Protein AF-A0A7T7VRR5-F1 (afdb_monomer_lite)

Foldseek 3Di:
DDDDDDDDDDDDDDDDDDDDDDDDPPDDPPDPDPDPAFDWDPQWDWFWCVPVAAKWWWQDKQNHGFDPVQPTWIWGDAPFKIWTGGVKTWIWGWDTPTQWIAIDTDDMDDDPDDPPICVVQVCQQNHFRWGWTAHPQRWIWTGGNNMITIIHGDGGRPDHDPFDDQEPFKWFWPDAAPVRDTWIWHHYPQKIAIARVHTRQWIFGAPDDDQWGDTHPTDGDDDPPDPDDDPVSVLVSVQVVQRWGWTADPQQKIWTDHPPRIIITGTD

Structure (mmCIF, N/CA/C/O backbone):
data_AF-A0A7T7VRR5-F1
#
_entry.id   AF-A0A7T7VRR5-F1
#
loop_
_atom_site.group_PDB
_atom_site.id
_atom_site.type_symbol
_atom_site.label_atom_id
_atom_site.label_alt_id
_atom_site.label_comp_id
_atom_site.label_asym_id
_atom_site.label_entity_id
_atom_site.label_seq_id
_atom_site.pdbx_PDB_ins_code
_atom_site.Cartn_x
_atom_site.Cartn_y
_atom_site.Cartn_z
_atom_site.occupancy
_atom_site.B_iso_or_equiv
_atom_site.auth_seq_id
_atom_site.auth_comp_id
_atom_site.auth_asym_id
_atom_site.auth_atom_id
_atom_site.pdbx_PDB_model_num
ATOM 1 N N . MET A 1 1 ? 11.445 67.300 38.264 1.00 44.41 1 MET A N 1
ATOM 2 C CA . MET A 1 1 ? 10.192 67.857 37.715 1.00 44.41 1 MET A CA 1
ATOM 3 C C . MET A 1 1 ? 10.347 67.973 36.206 1.00 44.41 1 MET A C 1
ATOM 5 O O . MET A 1 1 ? 10.993 68.899 35.743 1.00 44.41 1 MET A O 1
ATOM 9 N N . LEU A 1 2 ? 9.836 66.988 35.466 1.00 39.38 2 LEU A N 1
ATOM 10 C CA . LEU A 1 2 ? 9.711 66.978 34.004 1.00 39.38 2 LEU A CA 1
ATOM 11 C C . LEU A 1 2 ? 8.296 66.457 33.691 1.00 39.38 2 LEU A C 1
ATOM 13 O O . LEU A 1 2 ? 7.890 65.492 34.344 1.00 39.38 2 LEU A O 1
ATOM 17 N N . PRO A 1 3 ? 7.532 67.082 32.778 1.00 56.91 3 PRO A N 1
ATOM 18 C CA . PRO A 1 3 ? 6.151 66.699 32.537 1.00 56.91 3 PRO A CA 1
ATOM 19 C C . PRO A 1 3 ? 6.036 65.498 31.592 1.00 56.91 3 PRO A C 1
ATOM 21 O O . PRO A 1 3 ? 6.759 65.359 30.608 1.00 56.91 3 PRO A O 1
ATOM 24 N N . LEU A 1 4 ? 5.074 64.655 31.951 1.00 49.59 4 LEU A N 1
ATOM 25 C CA . LEU A 1 4 ? 4.547 63.495 31.252 1.00 49.59 4 LEU A CA 1
ATOM 26 C C . LEU A 1 4 ? 3.677 63.971 30.071 1.00 49.59 4 LEU A C 1
ATOM 28 O O . LEU A 1 4 ? 2.737 64.735 30.286 1.00 49.59 4 LEU A O 1
ATOM 32 N N . ALA A 1 5 ? 3.959 63.522 28.846 1.00 60.19 5 ALA A N 1
ATOM 33 C CA . ALA A 1 5 ? 3.089 63.728 27.686 1.00 60.19 5 ALA A CA 1
ATOM 34 C C . ALA A 1 5 ? 2.466 62.385 27.280 1.00 60.19 5 ALA A C 1
ATOM 36 O O . ALA A 1 5 ? 3.157 61.482 26.814 1.00 60.19 5 ALA A O 1
ATOM 37 N N . VAL A 1 6 ? 1.158 62.256 27.505 1.00 60.34 6 VAL A N 1
ATOM 38 C CA . VAL A 1 6 ? 0.329 61.111 27.109 1.00 60.34 6 VAL A CA 1
ATOM 39 C C . VAL A 1 6 ? -0.301 61.437 25.754 1.00 60.34 6 VAL A C 1
ATOM 41 O O . VAL A 1 6 ? -1.026 62.422 25.634 1.00 60.34 6 VAL A O 1
ATOM 44 N N . LEU A 1 7 ? -0.019 60.623 24.736 1.00 60.84 7 LEU A N 1
ATOM 45 C CA . LEU A 1 7 ? -0.675 60.678 23.429 1.00 60.84 7 LEU A CA 1
ATOM 46 C C . LEU A 1 7 ? -1.841 59.680 23.419 1.00 60.84 7 LEU A C 1
ATOM 48 O O . LEU A 1 7 ? -1.635 58.475 23.532 1.00 60.84 7 LEU A O 1
ATOM 52 N N . LEU A 1 8 ? -3.061 60.205 23.298 1.00 55.44 8 LEU A N 1
ATOM 53 C CA . LEU A 1 8 ? -4.292 59.454 23.045 1.00 55.44 8 LEU A CA 1
ATOM 54 C C . LEU A 1 8 ? -4.388 59.155 21.541 1.00 55.44 8 LEU A C 1
ATOM 56 O O . LEU A 1 8 ? -4.514 60.080 20.740 1.00 55.44 8 LEU A O 1
ATOM 60 N N . SER A 1 9 ? -4.344 57.880 21.150 1.00 64.06 9 SER A N 1
ATOM 61 C CA . SER A 1 9 ? -4.705 57.431 19.802 1.00 64.06 9 SER A CA 1
ATOM 62 C C . SER A 1 9 ? -6.188 57.053 19.756 1.00 64.06 9 SER A C 1
ATOM 64 O O . SER A 1 9 ? -6.667 56.215 20.518 1.00 64.06 9 SER A O 1
ATOM 66 N N . ALA A 1 10 ? -6.926 57.708 18.860 1.00 59.53 10 ALA A N 1
ATOM 67 C CA . ALA A 1 10 ? -8.337 57.460 18.597 1.00 59.53 10 ALA A CA 1
ATOM 68 C C . ALA A 1 10 ? -8.525 56.173 17.773 1.00 59.53 10 ALA A C 1
ATOM 70 O O . ALA A 1 10 ? -7.866 55.987 16.750 1.00 59.53 10 ALA A O 1
ATOM 71 N N . CYS A 1 11 ? -9.442 55.305 18.209 1.00 58.78 11 CYS A N 1
ATOM 72 C CA . CYS A 1 11 ? -9.944 54.177 17.424 1.00 58.78 11 CYS A CA 1
ATOM 73 C C . CYS A 1 11 ? -10.953 54.692 16.389 1.00 58.78 11 CYS A C 1
ATOM 75 O O . CYS A 1 11 ? -11.914 55.368 16.750 1.00 58.78 11 CYS A O 1
ATOM 77 N N . GLY A 1 12 ? -10.718 54.391 15.112 1.00 54.84 12 GLY A N 1
ATOM 78 C CA . GLY A 1 12 ? -11.688 54.587 14.039 1.00 54.84 12 GLY A CA 1
ATOM 79 C C . GLY A 1 12 ? -12.357 53.260 13.703 1.00 54.84 12 GLY A C 1
ATOM 80 O O . GLY A 1 12 ? -11.685 52.350 13.222 1.00 54.84 12 GLY A O 1
ATOM 81 N N . ASP A 1 13 ? -13.663 53.170 13.948 1.00 54.81 13 ASP A N 1
ATOM 82 C CA . ASP A 1 13 ? -14.515 52.071 13.498 1.00 54.81 13 ASP A CA 1
ATOM 83 C C . ASP A 1 13 ? -14.620 52.085 11.968 1.00 54.81 13 ASP A C 1
ATOM 85 O O . ASP A 1 13 ? -15.104 53.046 11.364 1.00 54.81 13 ASP A O 1
ATOM 89 N N . ARG A 1 14 ? -14.160 51.006 11.328 1.00 58.78 14 ARG A N 1
ATOM 90 C CA . ARG A 1 14 ? -14.374 50.748 9.903 1.00 58.78 14 ARG A CA 1
ATOM 91 C C . ARG A 1 14 ? -15.425 49.647 9.795 1.00 58.78 14 ARG A C 1
ATOM 93 O O . ARG A 1 14 ? -15.148 48.499 10.120 1.00 58.78 14 ARG A O 1
ATOM 100 N N . ALA A 1 15 ? -16.634 50.018 9.381 1.00 53.41 15 ALA A N 1
ATOM 101 C CA . ALA A 1 15 ? -17.684 49.071 9.033 1.00 53.41 15 ALA A CA 1
ATOM 102 C C . ALA A 1 15 ? -17.266 48.305 7.768 1.00 53.41 15 ALA A C 1
ATOM 104 O O . ALA A 1 15 ? -17.067 48.905 6.711 1.00 53.41 15 ALA A O 1
ATOM 105 N N . GLU A 1 16 ? -17.075 46.995 7.906 1.00 57.94 16 GLU A N 1
ATOM 106 C CA . GLU A 1 16 ? -16.752 46.078 6.816 1.00 57.94 16 GLU A CA 1
ATOM 107 C C . GLU A 1 16 ? -18.060 45.619 6.154 1.00 57.94 16 GLU A C 1
ATOM 109 O O . GLU A 1 16 ? -18.862 44.890 6.741 1.00 57.94 16 GLU A O 1
ATOM 114 N N . ASP A 1 17 ? -18.295 46.104 4.935 1.00 53.81 17 ASP A N 1
ATOM 115 C CA . ASP A 1 17 ? -19.401 45.697 4.066 1.00 53.81 17 ASP A CA 1
ATOM 116 C C . ASP A 1 17 ? -19.217 44.218 3.688 1.00 53.81 17 ASP A C 1
ATOM 118 O O . ASP A 1 17 ? -18.307 43.860 2.937 1.00 53.81 17 ASP A O 1
ATOM 122 N N . THR A 1 18 ? -20.060 43.337 4.232 1.00 61.78 18 THR A N 1
ATOM 123 C CA . THR A 1 18 ? -20.063 41.908 3.886 1.00 61.78 18 THR A CA 1
ATOM 124 C C . THR A 1 18 ? -20.946 41.695 2.652 1.00 61.78 18 THR A C 1
ATOM 126 O O . THR A 1 18 ? -22.160 41.898 2.742 1.00 61.78 18 THR A O 1
ATOM 129 N N . PRO A 1 19 ? -20.396 41.280 1.496 1.00 64.62 19 PRO A N 1
ATOM 130 C CA . PRO A 1 19 ? -21.207 41.000 0.320 1.00 64.62 19 PRO A CA 1
ATOM 131 C C . PRO A 1 19 ? -22.079 39.746 0.529 1.00 64.62 19 PRO A C 1
ATOM 133 O O . PRO A 1 19 ? -21.668 38.805 1.214 1.00 64.62 19 PRO A O 1
ATOM 136 N N . PRO A 1 20 ? -23.287 39.705 -0.062 1.00 58.00 20 PRO A N 1
ATOM 137 C CA . PRO A 1 20 ? -24.221 38.597 0.103 1.00 58.00 20 PRO A CA 1
ATOM 138 C C . PRO A 1 20 ? -23.654 37.287 -0.460 1.00 58.00 20 PRO A C 1
ATOM 140 O O . PRO A 1 20 ? -23.115 37.244 -1.567 1.00 58.00 20 PRO A O 1
ATOM 143 N N . ALA A 1 21 ? -23.805 36.213 0.317 1.00 46.12 21 ALA A N 1
ATOM 144 C CA . ALA A 1 21 ? -23.356 34.871 -0.030 1.00 46.12 21 ALA A CA 1
ATOM 145 C C . ALA A 1 21 ? -23.990 34.383 -1.344 1.00 46.12 21 ALA A C 1
ATOM 147 O O . ALA A 1 21 ? -25.213 34.387 -1.505 1.00 46.12 21 ALA A O 1
ATOM 148 N N . ALA A 1 22 ? -23.143 33.937 -2.273 1.00 52.44 22 ALA A N 1
ATOM 149 C CA . ALA A 1 22 ? -23.568 33.269 -3.495 1.00 52.44 22 ALA A CA 1
ATOM 150 C C . ALA A 1 22 ? -24.292 31.944 -3.167 1.00 52.44 22 ALA A C 1
ATOM 152 O O . ALA A 1 22 ? -23.922 31.268 -2.201 1.00 52.44 22 ALA A O 1
ATOM 153 N N . PRO A 1 23 ? -25.308 31.548 -3.955 1.00 49.69 23 PRO A N 1
ATOM 154 C CA . PRO A 1 23 ? -26.024 30.298 -3.746 1.00 49.69 23 PRO A CA 1
ATOM 155 C C . PRO A 1 23 ? -25.061 29.111 -3.847 1.00 49.69 23 PRO A C 1
ATOM 157 O O . PRO A 1 23 ? -24.359 28.935 -4.843 1.00 49.69 23 PRO A O 1
ATOM 160 N N . VAL A 1 24 ? -25.040 28.300 -2.791 1.00 45.12 24 VAL A N 1
ATOM 161 C CA . VAL A 1 24 ? -24.268 27.060 -2.711 1.00 45.12 24 VAL A CA 1
ATOM 162 C C . VAL A 1 24 ? -24.798 26.105 -3.780 1.00 45.12 24 VAL A C 1
ATOM 164 O O . VAL A 1 24 ? -25.935 25.639 -3.700 1.00 45.12 24 VAL A O 1
ATOM 167 N N . ALA A 1 25 ? -23.987 25.849 -4.805 1.00 41.81 25 ALA A N 1
ATOM 168 C CA . ALA A 1 25 ? -24.279 24.845 -5.816 1.00 41.81 25 ALA A CA 1
ATOM 169 C C . ALA A 1 25 ? -24.438 23.477 -5.137 1.00 41.81 25 ALA A C 1
ATOM 171 O O . ALA A 1 25 ? -23.586 23.055 -4.353 1.00 41.81 25 ALA A O 1
ATOM 172 N N . ALA A 1 26 ? -25.551 22.804 -5.429 1.00 41.91 26 ALA A N 1
ATOM 173 C CA . ALA A 1 26 ? -25.824 21.455 -4.965 1.00 41.91 26 ALA A CA 1
ATOM 174 C C . ALA A 1 26 ? -24.669 20.528 -5.365 1.00 41.91 26 ALA A C 1
ATOM 176 O O . ALA A 1 26 ? -24.321 20.425 -6.542 1.00 41.91 26 ALA A O 1
ATOM 177 N N . ALA A 1 27 ? -24.071 19.872 -4.373 1.00 36.91 27 ALA A N 1
ATOM 178 C CA . ALA A 1 27 ? -23.036 18.880 -4.587 1.00 36.91 27 ALA A CA 1
ATOM 179 C C . ALA A 1 27 ? -23.619 17.714 -5.394 1.00 36.91 27 ALA A C 1
ATOM 181 O O . ALA A 1 27 ? -24.465 16.960 -4.910 1.00 36.91 27 ALA A O 1
ATOM 182 N N . THR A 1 28 ? -23.167 17.582 -6.636 1.00 35.72 28 THR A N 1
ATOM 183 C CA . THR A 1 28 ? -23.420 16.412 -7.467 1.00 35.72 28 THR A CA 1
ATOM 184 C C . THR A 1 28 ? -22.807 15.206 -6.765 1.00 35.72 28 THR A C 1
ATOM 186 O O . THR A 1 28 ? -21.589 15.102 -6.631 1.00 35.72 28 THR A O 1
ATOM 189 N N . THR A 1 29 ? -23.649 14.294 -6.288 1.00 39.00 29 THR A N 1
ATOM 190 C CA . THR A 1 29 ? -23.233 12.969 -5.832 1.00 39.00 29 THR A CA 1
ATOM 191 C C . THR A 1 29 ? -22.536 12.262 -6.988 1.00 39.00 29 THR A C 1
ATOM 193 O O . THR A 1 29 ? -23.191 11.856 -7.948 1.00 39.00 29 THR A O 1
ATOM 196 N N . ALA A 1 30 ? -21.210 12.144 -6.913 1.00 34.78 30 ALA A N 1
ATOM 197 C CA . ALA A 1 30 ? -20.438 11.312 -7.820 1.00 34.78 30 ALA A CA 1
ATOM 198 C C . ALA A 1 30 ? -20.872 9.859 -7.609 1.00 34.78 30 ALA A C 1
ATOM 200 O O . ALA A 1 30 ? -20.595 9.244 -6.581 1.00 34.78 30 ALA A O 1
ATOM 201 N N . THR A 1 31 ? -21.612 9.331 -8.577 1.00 32.03 31 THR A N 1
ATOM 202 C CA . THR A 1 31 ? -21.832 7.900 -8.723 1.00 32.03 31 THR A CA 1
ATOM 203 C C . THR A 1 31 ? -20.461 7.241 -8.858 1.00 32.03 31 THR A C 1
ATOM 205 O O . THR A 1 31 ? -19.728 7.535 -9.800 1.00 32.03 31 THR A O 1
ATOM 208 N N . THR A 1 32 ? -20.100 6.378 -7.911 1.00 41.22 32 THR A N 1
ATOM 209 C CA . THR A 1 32 ? -18.988 5.430 -8.021 1.00 41.22 32 THR A CA 1
ATOM 210 C C . THR A 1 32 ? -19.301 4.466 -9.164 1.00 41.22 32 THR A C 1
ATOM 212 O O . THR A 1 32 ? -19.855 3.390 -8.959 1.00 41.22 32 THR A O 1
ATOM 215 N N . GLY A 1 33 ? -19.033 4.892 -10.397 1.00 37.00 33 GLY A N 1
ATOM 216 C CA . GLY A 1 33 ? -18.887 3.967 -11.510 1.00 37.00 33 GLY A CA 1
ATOM 217 C C . GLY A 1 33 ? -17.662 3.105 -11.238 1.00 37.00 33 GLY A C 1
ATOM 218 O O . GLY A 1 33 ? -16.643 3.639 -10.799 1.00 37.00 33 GLY A O 1
ATOM 219 N N . ASP A 1 34 ? -17.778 1.797 -11.469 1.00 48.84 34 ASP A N 1
ATOM 220 C CA . ASP A 1 34 ? -16.637 0.885 -11.550 1.00 48.84 34 ASP A CA 1
ATOM 221 C C . ASP A 1 34 ? -15.585 1.527 -12.455 1.00 48.84 34 ASP A C 1
ATOM 223 O O . ASP A 1 34 ? -15.741 1.585 -13.680 1.00 48.84 34 ASP A O 1
ATOM 227 N N . ALA A 1 35 ? -14.543 2.092 -11.850 1.00 63.50 35 ALA A N 1
ATOM 228 C CA . ALA A 1 35 ? -13.433 2.629 -12.604 1.00 63.50 35 ALA A CA 1
ATOM 229 C C . ALA A 1 35 ? -12.822 1.445 -13.351 1.00 63.50 35 ALA A C 1
ATOM 231 O O . ALA A 1 35 ? -12.384 0.474 -12.732 1.00 63.50 35 ALA A O 1
ATOM 232 N N . ALA A 1 36 ? -12.853 1.497 -14.684 1.00 76.81 36 ALA A N 1
ATOM 233 C CA . ALA A 1 36 ? -12.273 0.451 -15.506 1.00 76.81 36 ALA A CA 1
ATOM 234 C C . ALA A 1 36 ? -10.830 0.202 -15.047 1.00 76.81 36 ALA A C 1
ATOM 236 O O . ALA A 1 36 ? -10.054 1.148 -14.885 1.00 76.81 36 ALA A O 1
ATOM 237 N N . ALA A 1 37 ? -10.494 -1.065 -14.803 1.00 81.88 37 ALA A N 1
ATOM 238 C CA . ALA A 1 37 ? -9.180 -1.430 -14.299 1.00 81.88 37 ALA A CA 1
ATOM 239 C C . ALA A 1 37 ? -8.071 -0.861 -15.210 1.00 81.88 37 ALA A C 1
ATOM 241 O O . ALA A 1 37 ? -8.236 -0.879 -16.436 1.00 81.88 37 ALA A O 1
ATOM 242 N N . PRO A 1 38 ? -6.930 -0.404 -14.655 1.00 89.75 38 PRO A N 1
ATOM 243 C CA . PRO A 1 38 ? -5.852 0.178 -15.451 1.00 89.75 38 PRO A CA 1
ATOM 244 C C . PRO A 1 38 ? -5.416 -0.748 -16.592 1.00 89.75 38 PRO A C 1
ATOM 246 O O . PRO A 1 38 ? -5.228 -1.952 -16.385 1.00 89.75 38 PRO A O 1
ATOM 249 N N . ALA A 1 39 ? -5.272 -0.198 -17.798 1.00 93.25 39 ALA A N 1
ATOM 250 C CA . ALA A 1 39 ? -4.888 -0.965 -18.977 1.00 93.25 39 ALA A CA 1
ATOM 251 C C . ALA A 1 39 ? -3.393 -1.324 -18.938 1.00 93.25 39 ALA A C 1
ATOM 253 O O . ALA A 1 39 ? -2.537 -0.452 -18.792 1.00 93.25 39 ALA A O 1
ATOM 254 N N . LEU A 1 40 ? -3.085 -2.611 -19.104 1.00 96.44 40 LEU A N 1
ATOM 255 C CA . LEU A 1 40 ? -1.714 -3.111 -19.225 1.00 96.44 40 LEU A CA 1
ATOM 256 C C . LEU A 1 40 ? -1.234 -3.024 -20.687 1.00 96.44 40 LEU A C 1
ATOM 258 O O . LEU A 1 40 ? -2.068 -3.059 -21.598 1.00 96.44 40 LEU A O 1
ATOM 262 N N . PRO A 1 41 ? 0.087 -2.941 -20.940 1.00 95.56 41 PRO A N 1
ATOM 263 C CA . PRO A 1 41 ? 0.628 -3.034 -22.292 1.00 95.56 41 PRO A CA 1
ATOM 264 C C . PRO A 1 41 ? 0.251 -4.357 -22.974 1.00 95.56 41 PRO A C 1
ATOM 266 O O . PRO A 1 41 ? 0.056 -5.387 -22.321 1.00 95.56 41 PRO A O 1
ATOM 269 N N . ALA A 1 42 ? 0.191 -4.346 -24.307 1.00 95.81 42 ALA A N 1
ATOM 270 C CA . ALA A 1 42 ? -0.057 -5.556 -25.084 1.00 95.81 42 ALA A CA 1
ATOM 271 C C . ALA A 1 42 ? 1.009 -6.630 -24.793 1.00 95.81 42 ALA A C 1
ATOM 273 O O . ALA A 1 42 ? 2.193 -6.324 -24.664 1.00 95.81 42 ALA A O 1
ATOM 274 N N . GLY A 1 43 ? 0.581 -7.891 -24.700 1.00 95.94 43 GLY A N 1
ATOM 275 C CA . GLY A 1 43 ? 1.462 -9.026 -24.400 1.00 95.94 43 GLY A CA 1
ATOM 276 C C . GLY A 1 43 ? 1.633 -9.345 -22.910 1.00 95.94 43 GLY A C 1
ATOM 277 O O . GLY A 1 43 ? 2.166 -10.405 -22.594 1.00 95.94 43 GLY A O 1
ATOM 278 N N . PHE A 1 44 ? 1.132 -8.502 -22.000 1.00 97.75 44 PHE A N 1
ATOM 279 C CA . PHE A 1 44 ? 1.125 -8.786 -20.563 1.00 97.75 44 PHE A CA 1
ATOM 280 C C . PHE A 1 44 ? -0.224 -9.366 -20.132 1.00 97.75 44 PHE A C 1
ATOM 282 O O . PHE A 1 44 ? -1.260 -8.702 -20.200 1.00 97.75 44 PHE A O 1
ATOM 289 N N . ALA A 1 45 ? -0.216 -10.610 -19.656 1.00 97.06 45 ALA A N 1
ATOM 290 C CA . ALA A 1 45 ? -1.386 -11.240 -19.061 1.00 97.06 45 ALA A CA 1
ATOM 291 C C . ALA A 1 45 ? -1.586 -10.711 -17.636 1.00 97.06 45 ALA A C 1
ATOM 293 O O . ALA A 1 45 ? -0.644 -10.702 -16.842 1.00 97.06 45 ALA A O 1
ATOM 294 N N . ARG A 1 46 ? -2.807 -10.275 -17.303 1.00 96.44 46 ARG A N 1
ATOM 295 C CA . ARG A 1 46 ? -3.146 -9.791 -15.956 1.00 96.44 46 ARG A CA 1
ATOM 296 C C . ARG A 1 46 ? -2.902 -10.894 -14.922 1.00 96.44 46 ARG A C 1
ATOM 298 O O . ARG A 1 46 ? -3.244 -12.050 -15.158 1.00 96.44 46 ARG A O 1
ATOM 305 N N . GLY A 1 47 ? -2.317 -10.523 -13.789 1.00 95.06 47 GLY A N 1
ATOM 306 C CA . GLY A 1 47 ? -1.968 -11.448 -12.717 1.00 95.06 47 GLY A CA 1
ATOM 307 C C . GLY A 1 47 ? -2.255 -10.879 -11.333 1.00 95.06 47 GLY A C 1
ATOM 308 O O . GLY A 1 47 ? -3.072 -9.976 -11.171 1.00 95.06 47 GLY A O 1
ATOM 309 N N . THR A 1 48 ? -1.562 -11.428 -10.339 1.00 95.12 48 THR A N 1
ATOM 310 C CA . THR A 1 48 ? -1.661 -11.030 -8.931 1.00 95.12 48 THR A CA 1
ATOM 311 C C . THR A 1 48 ? -0.318 -10.543 -8.405 1.00 95.12 48 THR A C 1
ATOM 313 O O . THR A 1 48 ? 0.729 -10.977 -8.888 1.00 95.12 48 THR A O 1
ATOM 316 N N . PHE A 1 49 ? -0.341 -9.722 -7.358 1.00 94.12 49 PHE A N 1
ATOM 317 C CA . PHE A 1 49 ? 0.857 -9.325 -6.612 1.00 94.12 49 PHE A CA 1
ATOM 318 C C . PHE A 1 49 ? 1.334 -10.388 -5.607 1.00 94.12 49 PHE A C 1
ATOM 320 O O . PHE A 1 49 ? 2.347 -10.193 -4.945 1.00 94.12 49 PHE A O 1
ATOM 327 N N . ALA A 1 50 ? 0.648 -11.529 -5.485 1.00 90.00 50 ALA A N 1
ATOM 328 C CA . ALA A 1 50 ? 1.155 -12.655 -4.703 1.00 90.00 50 ALA A CA 1
ATOM 329 C C . ALA A 1 50 ? 2.500 -13.152 -5.268 1.00 90.00 50 ALA A C 1
ATOM 331 O O . ALA A 1 50 ? 2.616 -13.385 -6.474 1.00 90.00 50 ALA A O 1
ATOM 332 N N . GLY A 1 51 ? 3.508 -13.327 -4.406 1.00 88.94 51 GLY A N 1
ATOM 333 C CA . GLY A 1 51 ? 4.832 -13.796 -4.829 1.00 88.94 51 GLY A CA 1
ATOM 334 C C . GLY A 1 51 ? 5.625 -12.764 -5.643 1.00 88.94 51 GLY A C 1
ATOM 335 O O . GLY A 1 51 ? 6.397 -13.146 -6.527 1.00 88.94 51 GLY A O 1
ATOM 336 N N . ILE A 1 52 ? 5.358 -11.465 -5.460 1.00 93.75 52 ILE A N 1
ATOM 337 C CA . ILE A 1 52 ? 6.049 -10.380 -6.175 1.00 93.75 52 ILE A CA 1
ATOM 338 C C . ILE A 1 52 ? 7.400 -10.014 -5.548 1.00 93.75 52 ILE A C 1
ATOM 340 O O . ILE A 1 52 ? 8.094 -9.146 -6.067 1.00 93.75 52 ILE A O 1
ATOM 344 N N . GLU A 1 53 ? 7.792 -10.650 -4.446 1.00 94.19 53 GLU A N 1
ATOM 345 C CA . GLU A 1 53 ? 9.017 -10.326 -3.727 1.00 94.19 53 GLU A CA 1
ATOM 346 C C . GLU A 1 53 ? 10.244 -10.439 -4.637 1.00 94.19 53 GLU A C 1
ATOM 348 O O . GLU A 1 53 ? 10.489 -11.451 -5.296 1.00 94.19 53 GLU A O 1
ATOM 353 N N . GLY A 1 54 ? 11.040 -9.377 -4.671 1.00 95.62 54 GLY A N 1
ATOM 354 C CA . GLY A 1 54 ? 12.153 -9.267 -5.598 1.00 95.62 54 GLY A CA 1
ATOM 355 C C . GLY A 1 54 ? 12.643 -7.838 -5.758 1.00 95.62 54 GLY A C 1
ATOM 356 O O . GLY A 1 54 ? 12.025 -6.880 -5.288 1.00 95.62 54 GLY A O 1
ATOM 357 N N . ARG A 1 55 ? 13.769 -7.707 -6.454 1.00 96.88 55 ARG A N 1
ATOM 358 C CA . ARG A 1 55 ? 14.229 -6.454 -7.045 1.00 96.88 55 ARG A CA 1
ATOM 359 C C . ARG A 1 55 ? 13.968 -6.508 -8.544 1.00 96.88 55 ARG A C 1
ATOM 361 O O . ARG A 1 55 ? 14.257 -7.514 -9.195 1.00 96.88 55 ARG A O 1
ATOM 368 N N . PHE A 1 56 ? 13.459 -5.411 -9.080 1.00 97.56 56 PHE A N 1
ATOM 369 C CA . PHE A 1 56 ? 13.124 -5.260 -10.482 1.00 97.56 56 PHE A CA 1
ATOM 370 C C . PHE A 1 56 ? 13.727 -3.969 -11.011 1.00 97.56 56 PHE A C 1
ATOM 372 O O . PHE A 1 56 ? 13.553 -2.905 -10.422 1.00 97.56 56 PHE A O 1
ATOM 379 N N . ARG A 1 57 ? 14.411 -4.048 -12.143 1.00 97.44 57 ARG A N 1
ATOM 380 C CA . ARG A 1 57 ? 14.937 -2.882 -12.843 1.00 97.44 57 ARG A CA 1
ATOM 381 C C . ARG A 1 57 ? 13.866 -2.305 -13.760 1.00 97.44 57 ARG A C 1
ATOM 383 O O . ARG A 1 57 ? 13.218 -3.052 -14.497 1.00 97.44 57 ARG A O 1
ATOM 390 N N . LEU A 1 58 ? 13.687 -0.989 -13.730 1.00 97.44 58 LEU A N 1
ATOM 391 C CA . LEU A 1 58 ? 12.793 -0.275 -14.637 1.00 97.44 58 LEU A CA 1
ATOM 392 C C . LEU A 1 58 ? 13.408 -0.250 -16.040 1.00 97.44 58 LEU A C 1
ATOM 394 O O . LEU A 1 58 ? 14.550 0.170 -16.211 1.00 97.44 58 LEU A O 1
ATOM 398 N N . VAL A 1 59 ? 12.660 -0.706 -17.046 1.00 97.06 59 VAL A N 1
ATOM 399 C CA . VAL A 1 59 ? 13.121 -0.705 -18.450 1.00 97.06 59 VAL A CA 1
ATOM 400 C C . VAL A 1 59 ? 12.244 0.120 -19.375 1.00 97.06 59 VAL A C 1
ATOM 402 O O . VAL A 1 59 ? 12.691 0.503 -20.451 1.00 97.06 59 VAL A O 1
ATOM 405 N N . SER A 1 60 ? 11.009 0.405 -18.970 1.00 97.00 60 SER A N 1
ATOM 406 C CA . SER A 1 60 ? 10.156 1.352 -19.674 1.00 97.00 60 SER A CA 1
ATOM 407 C C . SER A 1 60 ? 9.185 2.021 -18.716 1.00 97.00 60 SER A C 1
ATOM 409 O O . SER A 1 60 ? 8.668 1.370 -17.809 1.00 97.00 60 SER A O 1
ATOM 411 N N . LEU A 1 61 ? 8.931 3.302 -18.952 1.00 96.50 61 LEU A N 1
ATOM 412 C CA . LEU A 1 61 ? 7.918 4.114 -18.302 1.00 96.50 61 LEU A CA 1
ATOM 413 C C . LEU A 1 61 ? 7.151 4.857 -19.400 1.00 96.50 61 LEU A C 1
ATOM 415 O O . LEU A 1 61 ? 7.766 5.525 -20.225 1.00 96.50 61 LEU A O 1
ATOM 419 N N . ASP A 1 62 ? 5.832 4.686 -19.447 1.00 95.81 62 ASP A N 1
ATOM 420 C CA . ASP A 1 62 ? 4.953 5.281 -20.464 1.00 95.81 62 ASP A CA 1
ATOM 421 C C . ASP A 1 62 ? 5.462 5.075 -21.906 1.00 95.81 62 ASP A C 1
ATOM 423 O O . ASP A 1 62 ? 5.470 5.983 -22.731 1.00 95.81 62 ASP A O 1
ATOM 427 N N . ASP A 1 63 ? 5.909 3.847 -22.195 1.00 95.25 63 ASP A N 1
ATOM 428 C CA . ASP A 1 63 ? 6.480 3.398 -23.480 1.00 95.25 63 ASP A CA 1
ATOM 429 C C . ASP A 1 63 ? 7.817 4.033 -23.881 1.00 95.25 63 ASP A C 1
ATOM 431 O O . ASP A 1 63 ? 8.362 3.702 -24.936 1.00 95.25 63 ASP A O 1
ATOM 435 N N . ALA A 1 64 ? 8.383 4.898 -23.043 1.00 94.50 64 ALA A N 1
ATOM 436 C CA . ALA A 1 64 ? 9.730 5.423 -23.202 1.00 94.50 64 ALA A CA 1
ATOM 437 C C . ALA A 1 64 ? 10.720 4.629 -22.343 1.00 94.50 64 ALA A C 1
ATOM 439 O O . ALA A 1 64 ? 10.349 4.023 -21.334 1.00 94.50 64 ALA A O 1
ATOM 440 N N . ALA A 1 65 ? 11.991 4.614 -22.742 1.00 93.56 65 ALA A N 1
ATOM 441 C CA . ALA A 1 65 ? 13.061 4.164 -21.859 1.00 93.56 65 ALA A CA 1
ATOM 442 C C . ALA A 1 65 ? 13.273 5.211 -20.745 1.00 93.56 65 ALA A C 1
ATOM 444 O O . ALA A 1 65 ? 13.158 6.408 -21.028 1.00 93.56 65 ALA A O 1
ATOM 445 N N . PRO A 1 66 ? 13.581 4.801 -19.500 1.00 89.31 66 PRO A N 1
ATOM 446 C CA . PRO A 1 66 ? 13.965 5.740 -18.452 1.00 89.31 66 PRO A CA 1
ATOM 447 C C . PRO A 1 66 ? 15.201 6.544 -18.883 1.00 89.31 66 PRO A C 1
ATOM 449 O O . PRO A 1 66 ? 16.077 5.971 -19.533 1.00 89.31 66 PRO A O 1
ATOM 452 N N . PRO A 1 67 ? 15.307 7.837 -18.537 1.00 85.62 67 PRO A N 1
ATOM 453 C CA . PRO A 1 67 ? 16.491 8.621 -18.876 1.00 85.62 67 PRO A CA 1
ATOM 454 C C . PRO A 1 67 ? 17.748 8.093 -18.168 1.00 85.62 67 PRO A C 1
ATOM 456 O O . PRO A 1 67 ? 17.701 7.777 -16.979 1.00 85.62 67 PRO A O 1
ATOM 459 N N . ASP A 1 68 ? 18.875 8.045 -18.884 1.00 83.75 68 ASP A N 1
ATOM 460 C CA . ASP A 1 68 ? 20.145 7.494 -18.376 1.00 83.75 68 ASP A CA 1
ATOM 461 C C . ASP A 1 68 ? 20.731 8.304 -17.197 1.00 83.75 68 ASP A C 1
ATOM 463 O O . ASP A 1 68 ? 21.495 7.778 -16.384 1.00 83.75 68 ASP A O 1
ATOM 467 N N . ASP A 1 69 ? 20.343 9.576 -17.066 1.00 81.69 69 ASP A N 1
ATOM 468 C CA . ASP A 1 69 ? 20.876 10.526 -16.078 1.00 81.69 69 ASP A CA 1
ATOM 469 C C . ASP A 1 69 ? 20.505 10.183 -14.621 1.00 81.69 69 ASP A C 1
ATOM 471 O O . ASP A 1 69 ? 21.100 10.718 -13.684 1.00 81.69 69 ASP A O 1
ATOM 475 N N . PHE A 1 70 ? 19.534 9.289 -14.412 1.00 76.88 70 PHE A N 1
ATOM 476 C CA . PHE A 1 70 ? 19.050 8.883 -13.087 1.00 76.88 70 PHE A CA 1
ATOM 477 C C . PHE A 1 70 ? 19.762 7.652 -12.518 1.00 76.88 70 PHE A C 1
ATOM 479 O O . PHE A 1 70 ? 19.414 7.177 -11.439 1.00 76.88 70 PHE A O 1
ATOM 486 N N . GLY A 1 71 ? 20.754 7.114 -13.231 1.00 82.31 71 GLY A N 1
ATOM 487 C CA . GLY A 1 71 ? 21.324 5.817 -12.893 1.00 82.31 71 GLY A CA 1
ATOM 488 C C . GLY A 1 71 ? 20.296 4.691 -13.035 1.00 82.31 71 GLY A C 1
ATOM 489 O O . GLY A 1 71 ? 19.312 4.788 -13.770 1.00 82.31 71 GLY A O 1
ATOM 490 N N . GLU A 1 72 ? 20.536 3.576 -12.351 1.00 87.69 72 GLU A N 1
ATOM 491 C CA . GLU A 1 72 ? 19.662 2.411 -12.452 1.00 87.69 72 GLU A CA 1
ATOM 492 C C . GLU A 1 72 ? 18.372 2.617 -11.644 1.00 87.69 72 GLU A C 1
ATOM 494 O O . GLU A 1 72 ? 18.344 2.419 -10.430 1.00 87.69 72 GLU A O 1
ATOM 499 N N . SER A 1 73 ? 17.284 2.981 -12.328 1.00 95.06 73 SER A N 1
ATOM 500 C CA . SER A 1 73 ? 15.964 3.048 -11.700 1.00 95.06 73 SER A CA 1
ATOM 501 C C . SER A 1 73 ? 15.440 1.646 -11.383 1.00 95.06 73 SER A C 1
ATOM 503 O O . SER A 1 73 ? 15.444 0.754 -12.240 1.00 95.06 73 SER A O 1
ATOM 505 N N . SER A 1 74 ? 14.960 1.436 -10.161 1.00 95.94 74 SER A N 1
ATOM 506 C CA . SER A 1 74 ? 14.533 0.117 -9.698 1.00 95.94 74 SER A CA 1
ATOM 507 C C . SER A 1 74 ? 13.316 0.181 -8.782 1.00 95.94 74 SER A C 1
ATOM 509 O O . SER A 1 74 ? 13.020 1.204 -8.176 1.00 95.94 74 SER A O 1
ATOM 511 N N . VAL A 1 75 ? 12.590 -0.928 -8.693 1.00 97.19 75 VAL A N 1
ATOM 512 C CA . VAL A 1 75 ? 11.503 -1.144 -7.740 1.00 97.19 75 VAL A CA 1
ATOM 513 C C . VAL A 1 75 ? 11.809 -2.425 -6.983 1.00 97.19 75 VAL A C 1
ATOM 515 O O . VAL A 1 75 ? 12.207 -3.433 -7.567 1.00 97.19 75 VAL A O 1
ATOM 518 N N . ARG A 1 76 ? 11.615 -2.410 -5.672 1.00 96.31 76 ARG A N 1
ATOM 519 C CA . ARG A 1 76 ? 11.847 -3.554 -4.798 1.00 96.31 76 ARG A CA 1
ATOM 520 C C . ARG A 1 76 ? 10.619 -3.808 -3.943 1.00 96.31 76 ARG A C 1
ATOM 522 O O . ARG A 1 76 ? 10.083 -2.884 -3.341 1.00 96.31 76 ARG A O 1
ATOM 529 N N . PHE A 1 77 ? 10.236 -5.074 -3.850 1.00 95.31 77 PHE A N 1
ATOM 530 C CA . PHE A 1 77 ? 9.169 -5.564 -2.985 1.00 95.31 77 PHE A CA 1
ATOM 531 C C . PHE A 1 77 ? 9.762 -6.572 -2.005 1.00 95.31 77 PHE A C 1
ATOM 533 O O . PHE A 1 77 ? 10.298 -7.592 -2.428 1.00 95.31 77 PHE A O 1
ATOM 540 N N . THR A 1 78 ? 9.695 -6.294 -0.706 1.00 93.25 78 THR A N 1
ATOM 541 C CA . THR A 1 78 ? 9.956 -7.289 0.350 1.00 93.25 78 THR A CA 1
ATOM 542 C C . THR A 1 78 ? 8.634 -7.934 0.770 1.00 93.25 78 THR A C 1
ATOM 544 O O . THR A 1 78 ? 7.637 -7.769 0.080 1.00 93.25 78 THR A O 1
ATOM 547 N N . GLN A 1 79 ? 8.574 -8.646 1.896 1.00 88.94 79 GLN A N 1
ATOM 548 C CA . GLN A 1 79 ? 7.302 -9.175 2.410 1.00 88.94 79 GLN A CA 1
ATOM 549 C C . GLN A 1 79 ? 6.308 -8.081 2.835 1.00 88.94 79 GLN A C 1
ATOM 551 O O . GLN A 1 79 ? 5.104 -8.318 2.864 1.00 88.94 79 GLN A O 1
ATOM 556 N N . THR A 1 80 ? 6.803 -6.904 3.218 1.00 88.69 80 THR A N 1
ATOM 557 C CA . THR A 1 80 ? 6.001 -5.870 3.897 1.00 88.69 80 THR A CA 1
ATOM 558 C C . THR A 1 80 ? 6.296 -4.453 3.438 1.00 88.69 80 THR A C 1
ATOM 560 O O . THR A 1 80 ? 5.472 -3.552 3.609 1.00 88.69 80 THR A O 1
ATOM 563 N N . THR A 1 81 ? 7.474 -4.241 2.862 1.00 93.19 81 THR A N 1
ATOM 564 C CA . THR A 1 81 ? 7.939 -2.940 2.403 1.00 93.19 81 THR A CA 1
ATOM 565 C C . THR A 1 81 ? 8.093 -2.937 0.899 1.00 93.19 81 THR A C 1
ATOM 567 O O . THR A 1 81 ? 8.432 -3.945 0.277 1.00 93.19 81 THR A O 1
ATOM 570 N N . LEU A 1 82 ? 7.871 -1.773 0.313 1.00 95.19 82 LEU A N 1
ATOM 571 C CA . LEU A 1 82 ? 8.282 -1.501 -1.047 1.00 95.19 82 LEU A CA 1
ATOM 572 C C . LEU A 1 82 ? 9.260 -0.331 -1.036 1.00 95.19 82 LEU A C 1
ATOM 574 O O . LEU A 1 82 ? 9.174 0.555 -0.185 1.00 95.19 82 LEU A O 1
ATOM 578 N N . SER A 1 83 ? 10.183 -0.323 -1.980 1.00 95.81 83 SER A N 1
ATOM 579 C CA . SER A 1 83 ? 11.017 0.840 -2.242 1.00 95.81 83 SER A CA 1
ATOM 580 C C . SER A 1 83 ? 11.164 1.032 -3.737 1.00 95.81 83 SER A C 1
ATOM 582 O O . SER A 1 83 ? 11.090 0.065 -4.497 1.00 95.81 83 SER A O 1
ATOM 584 N N . TRP A 1 84 ? 11.375 2.265 -4.169 1.00 96.25 84 TRP A N 1
ATOM 585 C CA . TRP A 1 84 ? 11.773 2.530 -5.542 1.00 96.25 84 TRP A CA 1
ATOM 586 C C . TRP A 1 84 ? 12.858 3.590 -5.581 1.00 96.25 84 TRP A C 1
ATOM 588 O O . TRP A 1 84 ? 12.890 4.508 -4.760 1.00 96.25 84 TRP A O 1
ATOM 598 N N . ASP A 1 85 ? 13.747 3.402 -6.540 1.00 94.50 85 ASP A N 1
ATOM 599 C CA . ASP A 1 85 ? 14.885 4.250 -6.817 1.00 94.50 85 ASP A CA 1
ATOM 600 C C . ASP A 1 85 ? 14.679 4.855 -8.198 1.00 94.50 85 ASP A C 1
ATOM 602 O O . ASP A 1 85 ? 14.445 4.139 -9.175 1.00 94.50 85 ASP A O 1
ATOM 606 N N . GLY A 1 86 ? 14.751 6.174 -8.263 1.00 92.06 86 GLY A N 1
ATOM 607 C CA . GLY A 1 86 ? 14.879 6.924 -9.500 1.00 92.06 86 GLY A CA 1
ATOM 608 C C . GLY A 1 86 ? 15.929 7.998 -9.288 1.00 92.06 86 GLY A C 1
ATOM 609 O O . GLY A 1 86 ? 17.107 7.694 -9.139 1.00 92.06 86 GLY A O 1
ATOM 610 N N . CYS A 1 87 ? 15.498 9.250 -9.194 1.00 92.88 87 CYS A N 1
ATOM 611 C CA . CYS A 1 87 ? 16.381 10.306 -8.708 1.00 92.88 87 CYS A CA 1
ATOM 612 C C . CYS A 1 87 ? 16.427 10.344 -7.173 1.00 92.88 87 CYS A C 1
ATOM 614 O O . CYS A 1 87 ? 17.479 10.574 -6.574 1.00 92.88 87 CYS A O 1
ATOM 616 N N . ASN A 1 88 ? 15.283 10.094 -6.535 1.00 94.62 88 ASN A N 1
ATOM 617 C CA . ASN A 1 88 ? 15.178 9.894 -5.101 1.00 94.62 88 ASN A CA 1
ATOM 618 C C . ASN A 1 88 ? 15.015 8.416 -4.756 1.00 94.62 88 ASN A C 1
ATOM 620 O O . ASN A 1 88 ? 14.459 7.626 -5.519 1.00 94.62 88 ASN A O 1
ATOM 624 N N . HIS A 1 89 ? 15.451 8.076 -3.548 1.00 95.19 89 HIS A N 1
ATOM 625 C CA . HIS A 1 89 ? 15.049 6.849 -2.889 1.00 95.19 89 HIS A CA 1
ATOM 626 C C . HIS A 1 89 ? 13.722 7.082 -2.175 1.00 95.19 89 HIS A C 1
ATOM 628 O O . HIS A 1 89 ? 13.584 8.041 -1.408 1.00 95.19 89 HIS A O 1
ATOM 634 N N . HIS A 1 90 ? 12.763 6.196 -2.396 1.00 96.00 90 HIS A N 1
ATOM 635 C CA . HIS A 1 90 ? 11.476 6.200 -1.723 1.00 96.00 90 HIS A CA 1
ATOM 636 C C . HIS A 1 90 ? 11.234 4.865 -1.037 1.00 96.00 90 HIS A C 1
ATOM 638 O O . HIS A 1 90 ? 11.507 3.809 -1.605 1.00 96.00 90 HIS A O 1
ATOM 644 N N . GLU A 1 91 ? 10.628 4.916 0.142 1.00 95.12 91 GLU A N 1
ATOM 645 C CA . GLU A 1 91 ? 10.202 3.734 0.882 1.00 95.12 91 GLU A CA 1
ATOM 646 C C . GLU A 1 91 ? 8.704 3.793 1.180 1.00 95.12 91 GLU A C 1
ATOM 648 O O . GLU A 1 91 ? 8.079 4.856 1.180 1.00 95.12 91 GLU A O 1
ATOM 653 N N . GLY A 1 92 ? 8.109 2.640 1.460 1.00 94.88 92 GLY A N 1
ATOM 654 C CA . GLY A 1 92 ? 6.727 2.534 1.895 1.00 94.88 92 GLY A CA 1
ATOM 655 C C . GLY A 1 92 ? 6.380 1.145 2.406 1.00 94.88 92 GLY A C 1
ATOM 656 O O . GLY A 1 92 ? 7.170 0.205 2.309 1.00 94.88 92 GLY A O 1
ATOM 657 N N . LEU A 1 93 ? 5.171 1.018 2.942 1.00 95.12 93 LEU A N 1
ATOM 658 C CA . LEU A 1 93 ? 4.557 -0.273 3.239 1.00 95.12 93 LEU A CA 1
ATOM 659 C C . LEU A 1 93 ? 3.596 -0.650 2.129 1.00 95.12 93 LEU A C 1
ATOM 661 O O . LEU A 1 93 ? 2.971 0.229 1.527 1.00 95.12 93 LEU A O 1
ATOM 665 N N . TYR A 1 94 ? 3.427 -1.949 1.910 1.00 95.44 94 TYR A N 1
ATOM 666 C CA . TYR A 1 94 ? 2.353 -2.431 1.060 1.00 95.44 94 TYR A CA 1
ATOM 667 C C . TYR A 1 94 ? 1.654 -3.661 1.608 1.00 95.44 94 TYR A C 1
ATOM 669 O O . TYR A 1 94 ? 2.201 -4.423 2.400 1.00 95.44 94 TYR A O 1
ATOM 677 N N . ILE A 1 95 ? 0.432 -3.849 1.123 1.00 94.62 95 ILE A N 1
ATOM 678 C CA . ILE A 1 95 ? -0.325 -5.089 1.227 1.00 94.62 95 ILE A CA 1
ATOM 679 C C . ILE A 1 95 ? -0.769 -5.461 -0.184 1.00 94.62 95 ILE A C 1
ATOM 681 O O . ILE A 1 95 ? -1.408 -4.657 -0.867 1.00 94.62 95 ILE A O 1
ATOM 685 N N . ALA A 1 96 ? -0.453 -6.680 -0.616 1.00 92.81 96 ALA A N 1
ATOM 686 C CA . ALA A 1 96 ? -1.013 -7.238 -1.839 1.00 92.81 96 ALA A CA 1
ATOM 687 C C . ALA A 1 96 ? -2.482 -7.620 -1.613 1.00 92.81 96 ALA A C 1
ATOM 689 O O . ALA A 1 96 ? -2.795 -8.470 -0.781 1.00 92.81 96 ALA A O 1
ATOM 690 N N . THR A 1 97 ? -3.390 -7.012 -2.372 1.00 87.56 97 THR A N 1
ATOM 691 C CA . THR A 1 97 ? -4.835 -7.272 -2.318 1.00 87.56 97 THR A CA 1
ATOM 692 C C . THR A 1 97 ? -5.267 -8.108 -3.525 1.00 87.56 97 THR A C 1
ATOM 694 O O . THR A 1 97 ? -6.127 -7.695 -4.297 1.00 87.56 97 THR A O 1
ATOM 697 N N . GLY A 1 98 ? -4.631 -9.264 -3.745 1.00 85.12 98 GLY A N 1
ATOM 698 C CA . GLY A 1 98 ? -4.863 -10.079 -4.942 1.00 85.12 98 GLY A CA 1
ATOM 699 C C . GLY A 1 98 ? -4.253 -9.453 -6.198 1.00 85.12 98 GLY A C 1
ATOM 700 O O . GLY A 1 98 ? -3.059 -9.616 -6.448 1.00 85.12 98 GLY A O 1
ATOM 701 N N . ASP A 1 99 ? -5.063 -8.763 -7.000 1.00 89.81 99 ASP A N 1
ATOM 702 C CA . ASP A 1 99 ? -4.683 -8.181 -8.297 1.00 89.81 99 ASP A CA 1
ATOM 703 C C . ASP A 1 99 ? -4.167 -6.734 -8.214 1.00 89.81 99 ASP A C 1
ATOM 705 O O . ASP A 1 99 ? -3.772 -6.157 -9.231 1.00 89.81 99 ASP A O 1
ATOM 709 N N . SER A 1 100 ? -4.121 -6.173 -7.003 1.00 92.69 100 SER A N 1
ATOM 710 C CA . SER A 1 100 ? -3.662 -4.812 -6.737 1.00 92.69 100 SER A CA 1
ATOM 711 C C . SER A 1 100 ? -2.815 -4.684 -5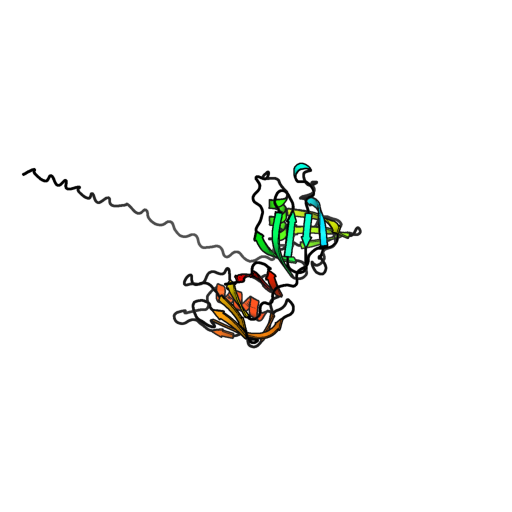.463 1.00 92.69 100 SER A C 1
ATOM 713 O O . SER A 1 100 ? -2.537 -5.673 -4.777 1.00 92.69 100 SER A O 1
ATOM 715 N N . LEU A 1 101 ? -2.395 -3.452 -5.160 1.00 94.06 101 LEU A N 1
ATOM 716 C CA . LEU A 1 101 ? -1.655 -3.067 -3.963 1.00 94.06 101 LEU A CA 1
ATOM 717 C C . LEU A 1 101 ? -2.380 -1.964 -3.189 1.00 94.06 101 LEU A C 1
ATOM 719 O O . LEU A 1 101 ? -2.786 -0.949 -3.755 1.00 94.06 101 LEU A O 1
ATOM 723 N N . ALA A 1 102 ? -2.430 -2.112 -1.868 1.00 94.88 102 ALA A N 1
ATOM 724 C CA . ALA A 1 102 ? -2.588 -0.988 -0.955 1.00 94.88 102 ALA A CA 1
ATOM 725 C C . ALA A 1 102 ? -1.197 -0.508 -0.533 1.00 94.88 102 ALA A C 1
ATOM 727 O O . ALA A 1 102 ? -0.401 -1.315 -0.058 1.00 94.88 102 ALA A O 1
ATOM 728 N N . VAL A 1 103 ? -0.908 0.785 -0.686 1.00 95.69 103 VAL A N 1
ATOM 729 C CA . VAL A 1 103 ? 0.408 1.366 -0.386 1.00 95.69 103 VAL A CA 1
ATOM 730 C C . VAL A 1 103 ? 0.282 2.498 0.626 1.00 95.69 103 VAL A C 1
ATOM 732 O O . VAL A 1 103 ? -0.555 3.388 0.478 1.00 95.69 103 VAL A O 1
ATOM 735 N N . LEU A 1 104 ? 1.166 2.493 1.622 1.00 95.56 104 LEU A N 1
ATOM 736 C CA . LEU A 1 104 ? 1.431 3.632 2.494 1.00 95.56 104 LEU A CA 1
ATOM 737 C C . LEU A 1 104 ? 2.813 4.184 2.167 1.00 95.56 104 LEU A C 1
ATOM 739 O O . LEU A 1 104 ? 3.820 3.512 2.385 1.00 95.56 104 LEU A O 1
ATOM 743 N N . ARG A 1 105 ? 2.860 5.414 1.652 1.00 94.31 105 ARG A N 1
ATOM 744 C CA . ARG A 1 105 ? 4.127 6.102 1.388 1.00 94.31 105 ARG A CA 1
ATOM 745 C C . ARG A 1 105 ? 4.853 6.388 2.699 1.00 94.31 105 ARG A C 1
ATOM 747 O O . ARG A 1 105 ? 4.264 6.924 3.635 1.00 94.31 105 ARG A O 1
ATOM 754 N N . GLY A 1 106 ? 6.128 6.042 2.725 1.00 91.38 106 GLY A N 1
ATOM 755 C CA . GLY A 1 106 ? 7.063 6.352 3.790 1.00 91.38 106 GLY A CA 1
ATOM 756 C C . GLY A 1 106 ? 7.964 7.537 3.424 1.00 91.38 106 GLY A C 1
ATOM 757 O O . GLY A 1 106 ? 7.565 8.402 2.632 1.00 91.38 106 GLY A O 1
ATOM 758 N N . PRO A 1 107 ? 9.160 7.617 4.030 1.00 92.62 107 PRO A N 1
ATOM 759 C CA . PRO A 1 107 ? 10.111 8.681 3.748 1.00 92.62 107 PRO A CA 1
ATOM 760 C C . PRO A 1 107 ? 10.647 8.603 2.314 1.00 92.62 107 PRO A C 1
ATOM 762 O O . PRO A 1 107 ? 10.627 7.557 1.661 1.00 92.62 107 PRO A O 1
ATOM 765 N N . SER A 1 108 ? 11.169 9.731 1.846 1.00 94.25 108 SER A N 1
ATOM 766 C CA . SER A 1 108 ? 11.975 9.794 0.634 1.00 94.25 108 SER A CA 1
ATOM 767 C C . SER A 1 108 ? 13.183 10.690 0.842 1.00 94.25 108 SER A C 1
ATOM 769 O O . SER A 1 108 ? 13.149 11.617 1.658 1.00 94.25 108 SER A O 1
ATOM 771 N N . THR A 1 109 ? 14.240 10.457 0.072 1.00 94.25 109 THR A N 1
ATOM 772 C CA . THR A 1 109 ? 15.271 11.481 -0.099 1.00 94.25 109 THR A CA 1
ATOM 773 C C . THR A 1 109 ? 14.670 12.687 -0.824 1.00 94.25 109 THR A C 1
ATOM 775 O O . THR A 1 109 ? 13.649 12.571 -1.504 1.00 94.25 109 THR A O 1
ATOM 778 N N . LEU A 1 110 ? 15.272 13.861 -0.631 1.00 89.25 110 LEU A N 1
ATOM 779 C CA . LEU A 1 110 ? 14.838 15.121 -1.240 1.00 89.25 110 LEU A CA 1
ATOM 780 C C . LEU A 1 110 ? 16.014 15.760 -1.980 1.00 89.25 110 LEU A C 1
ATOM 782 O O . LEU A 1 110 ? 16.497 16.833 -1.621 1.00 89.25 110 LEU A O 1
ATOM 786 N N . VAL A 1 111 ? 16.517 15.049 -2.983 1.00 89.69 111 VAL A N 1
ATOM 787 C CA . VAL A 1 111 ? 17.512 15.576 -3.916 1.00 89.69 111 VAL A CA 1
ATOM 788 C C . VAL A 1 111 ? 16.786 16.431 -4.962 1.00 89.69 111 VAL A C 1
ATOM 790 O O . VAL A 1 111 ? 15.618 16.198 -5.277 1.00 89.69 111 VAL A O 1
ATOM 793 N N . ASN A 1 112 ? 17.453 17.466 -5.478 1.00 88.81 112 ASN A N 1
ATOM 794 C CA . ASN A 1 112 ? 16.886 18.345 -6.499 1.00 88.81 112 ASN A CA 1
ATOM 795 C C . ASN A 1 112 ? 16.822 17.630 -7.858 1.00 88.81 112 ASN A C 1
ATOM 797 O O . ASN A 1 112 ? 17.767 17.688 -8.645 1.00 88.81 112 ASN A O 1
ATOM 801 N N . CYS A 1 113 ? 15.714 16.939 -8.094 1.00 85.94 113 CYS A N 1
ATOM 802 C CA . CYS A 1 113 ? 15.502 16.087 -9.253 1.00 85.94 113 CYS A CA 1
ATOM 803 C C . CYS A 1 113 ? 14.771 16.820 -10.386 1.00 85.94 113 CYS A C 1
ATOM 805 O O . CYS A 1 113 ? 13.860 17.605 -10.112 1.00 85.94 113 CYS A O 1
ATOM 807 N N . PRO A 1 114 ? 15.124 16.557 -11.657 1.00 85.69 114 PRO A N 1
ATOM 808 C CA . PRO A 1 114 ? 14.317 16.970 -12.798 1.00 85.69 114 PRO A CA 1
ATOM 809 C C . PRO A 1 114 ? 12.839 16.560 -12.637 1.00 85.69 114 PRO A C 1
ATOM 811 O O . PRO A 1 114 ? 12.564 15.448 -12.177 1.00 85.69 114 PRO A O 1
ATOM 814 N N . PRO A 1 115 ? 11.881 17.420 -13.032 1.00 81.75 115 PRO A N 1
ATOM 815 C CA . PRO A 1 115 ? 10.450 17.163 -12.846 1.00 81.75 115 PRO A CA 1
ATOM 816 C C . PRO A 1 115 ? 9.944 15.949 -13.639 1.00 81.75 115 PRO A C 1
ATOM 818 O O . PRO A 1 115 ? 9.018 15.275 -13.187 1.00 81.75 115 PRO A O 1
ATOM 821 N N . ASP A 1 116 ? 10.593 15.649 -14.766 1.00 83.12 116 ASP A N 1
ATOM 822 C CA . ASP A 1 116 ? 10.239 14.560 -15.686 1.00 83.12 116 ASP A CA 1
ATOM 823 C C . ASP A 1 116 ? 10.927 13.226 -15.326 1.00 83.12 116 ASP A C 1
ATOM 825 O O . ASP A 1 116 ? 11.027 12.315 -16.147 1.00 83.12 116 ASP A O 1
ATOM 829 N N . GLY A 1 117 ? 11.450 13.113 -14.101 1.00 86.50 117 GLY A N 1
ATOM 830 C CA . GLY A 1 117 ? 12.053 11.885 -13.596 1.00 86.50 117 GLY A CA 1
ATOM 831 C C . GLY A 1 117 ? 11.029 10.782 -13.282 1.00 86.50 117 GLY A C 1
ATOM 832 O O . GLY A 1 117 ? 9.837 11.049 -13.096 1.00 86.50 117 GLY A O 1
ATOM 833 N N . PRO A 1 118 ? 11.489 9.525 -13.156 1.00 93.50 118 PRO A N 1
ATOM 834 C CA . PRO A 1 118 ? 10.613 8.377 -12.918 1.00 93.50 118 PRO A CA 1
ATOM 835 C C . PRO A 1 118 ? 9.908 8.406 -11.551 1.00 93.50 118 PRO A C 1
ATOM 837 O O . PRO A 1 118 ? 8.873 7.760 -11.399 1.00 93.50 118 PRO A O 1
ATOM 840 N N . ASP A 1 119 ? 10.416 9.166 -10.573 1.00 93.88 119 ASP A N 1
ATOM 841 C CA . ASP A 1 119 ? 9.904 9.231 -9.195 1.00 93.88 119 ASP A CA 1
ATOM 842 C C . ASP A 1 119 ? 8.396 9.529 -9.128 1.00 93.88 119 ASP A C 1
ATOM 844 O O . ASP A 1 119 ? 7.645 8.832 -8.440 1.00 93.88 119 ASP A O 1
ATOM 848 N N . ASN A 1 120 ? 7.942 10.553 -9.861 1.00 92.31 120 ASN A N 1
ATOM 849 C CA . ASN A 1 120 ? 6.549 11.004 -9.836 1.00 92.31 120 ASN A CA 1
ATOM 850 C C . ASN A 1 120 ? 5.616 9.979 -10.482 1.00 92.31 120 ASN A C 1
ATOM 852 O O . ASN A 1 120 ? 4.575 9.646 -9.913 1.00 92.31 120 ASN A O 1
ATOM 856 N N . ALA A 1 121 ? 6.007 9.446 -11.639 1.00 94.94 121 ALA A N 1
ATOM 857 C CA . ALA A 1 121 ? 5.215 8.461 -12.358 1.00 94.94 121 ALA A CA 1
ATOM 858 C C . ALA A 1 121 ? 5.151 7.131 -11.594 1.00 94.94 121 ALA A C 1
ATOM 860 O O . ALA A 1 121 ? 4.066 6.587 -11.412 1.00 94.94 121 ALA A O 1
ATOM 861 N N . LEU A 1 122 ? 6.272 6.641 -11.050 1.00 96.25 122 LEU A N 1
ATOM 862 C CA . LEU A 1 122 ? 6.282 5.450 -10.194 1.00 96.25 122 LEU A CA 1
ATOM 863 C C . LEU A 1 122 ? 5.433 5.656 -8.938 1.00 96.25 122 LEU A C 1
ATOM 865 O O . LEU A 1 122 ? 4.631 4.786 -8.600 1.00 96.25 122 LEU A O 1
ATOM 869 N N . SER A 1 123 ? 5.530 6.817 -8.280 1.00 95.00 123 SER A N 1
ATOM 870 C CA . SER A 1 123 ? 4.652 7.141 -7.152 1.00 95.00 123 SER A CA 1
ATOM 871 C C . SER A 1 123 ? 3.178 7.130 -7.565 1.00 95.00 123 SER A C 1
ATOM 873 O O . SER A 1 123 ? 2.346 6.626 -6.807 1.00 95.00 123 SER A O 1
ATOM 875 N N . ALA A 1 124 ? 2.832 7.673 -8.734 1.00 95.31 124 ALA A N 1
ATOM 876 C CA . ALA A 1 124 ? 1.462 7.689 -9.237 1.00 95.31 124 ALA A CA 1
ATOM 877 C C . ALA A 1 124 ? 0.956 6.271 -9.544 1.00 95.31 124 ALA A C 1
ATOM 879 O O . ALA A 1 124 ? -0.146 5.925 -9.124 1.00 95.31 124 ALA A O 1
ATOM 880 N N . ILE A 1 125 ? 1.772 5.420 -10.176 1.00 96.69 125 ILE A N 1
ATOM 881 C CA . ILE A 1 125 ? 1.443 4.008 -10.422 1.00 96.69 125 ILE A CA 1
ATOM 882 C C . ILE A 1 125 ? 1.194 3.285 -9.099 1.00 96.69 125 ILE A C 1
ATOM 884 O O . ILE A 1 125 ? 0.127 2.709 -8.899 1.00 96.69 125 ILE A O 1
ATOM 888 N N . LEU A 1 126 ? 2.172 3.317 -8.189 1.00 95.56 126 LEU A N 1
ATOM 889 C CA . LEU A 1 126 ? 2.192 2.476 -6.991 1.00 95.56 126 LEU A CA 1
ATOM 890 C C . LEU A 1 126 ? 1.112 2.863 -5.974 1.00 95.56 126 LEU A C 1
ATOM 892 O O . LEU A 1 126 ? 0.592 1.996 -5.277 1.00 95.56 126 LEU A O 1
ATOM 896 N N . THR A 1 127 ? 0.741 4.143 -5.895 1.00 93.25 127 THR A N 1
ATOM 897 C CA . THR A 1 127 ? -0.294 4.613 -4.955 1.00 93.25 127 THR A CA 1
ATOM 898 C C . THR A 1 127 ? -1.714 4.562 -5.509 1.00 93.25 127 THR A C 1
ATOM 900 O O . THR A 1 127 ? -2.668 4.637 -4.737 1.00 93.25 127 THR A O 1
ATOM 903 N N . ALA A 1 128 ? -1.880 4.378 -6.819 1.00 93.94 128 ALA A N 1
ATOM 904 C CA . ALA A 1 128 ? -3.182 4.357 -7.479 1.00 93.94 128 ALA A CA 1
ATOM 905 C C . ALA A 1 128 ? -3.767 2.947 -7.627 1.00 93.94 128 ALA A C 1
ATOM 907 O O . ALA A 1 128 ? -4.450 2.682 -8.616 1.00 93.94 128 ALA A O 1
ATOM 908 N N . ARG A 1 129 ? -3.490 2.048 -6.668 1.00 92.31 129 ARG A N 1
ATOM 909 C CA . ARG A 1 129 ? -3.930 0.642 -6.703 1.00 92.31 129 ARG A CA 1
ATOM 910 C C . ARG A 1 129 ? -3.611 0.004 -8.064 1.00 92.31 129 ARG A C 1
ATOM 912 O O . ARG A 1 129 ? -4.519 -0.317 -8.836 1.00 92.31 129 ARG A O 1
ATOM 919 N N . PRO A 1 130 ? -2.321 -0.142 -8.402 1.00 95.94 130 PRO A N 1
ATOM 920 C CA . PRO A 1 130 ? -1.930 -0.546 -9.740 1.00 95.94 130 PRO A CA 1
ATOM 921 C C . PRO A 1 130 ? -2.487 -1.924 -10.096 1.00 95.94 130 PRO A C 1
ATOM 923 O O . PRO A 1 130 ? -2.638 -2.786 -9.233 1.00 95.94 130 PRO A O 1
ATOM 926 N N . ALA A 1 131 ? -2.747 -2.142 -11.380 1.00 96.12 131 ALA A N 1
ATOM 927 C CA . ALA A 1 131 ? -2.855 -3.477 -11.950 1.00 96.12 131 ALA A CA 1
ATOM 928 C C . ALA A 1 131 ? -1.453 -4.044 -12.206 1.00 96.12 131 ALA A C 1
ATOM 930 O O . ALA A 1 131 ? -0.531 -3.283 -12.506 1.00 96.12 131 ALA A O 1
ATOM 931 N N . ILE A 1 132 ? -1.316 -5.370 -12.172 1.00 97.19 132 ILE A N 1
ATOM 932 C CA . ILE A 1 132 ? -0.097 -6.079 -12.575 1.00 97.19 132 ILE A CA 1
ATOM 933 C C . ILE A 1 132 ? -0.372 -7.084 -13.689 1.00 97.19 132 ILE A C 1
ATOM 935 O O . ILE A 1 132 ? -1.409 -7.752 -13.716 1.00 97.19 132 ILE A O 1
ATOM 939 N N . GLY A 1 133 ? 0.588 -7.230 -14.594 1.00 97.06 133 GLY A N 1
ATOM 940 C CA . GLY A 1 133 ? 0.637 -8.329 -15.543 1.00 97.06 133 GLY A CA 1
ATOM 941 C C . GLY A 1 133 ? 2.041 -8.870 -15.735 1.00 97.06 133 GLY A C 1
ATOM 942 O O . GLY A 1 133 ? 3.023 -8.213 -15.395 1.00 97.06 133 GLY A O 1
ATOM 943 N N . ARG A 1 134 ? 2.125 -10.078 -16.285 1.00 97.62 134 ARG A N 1
ATOM 944 C CA . ARG A 1 134 ? 3.382 -10.738 -16.649 1.00 97.62 134 ARG A CA 1
ATOM 945 C C . ARG A 1 134 ? 3.339 -11.170 -18.107 1.00 97.62 134 ARG A C 1
ATOM 947 O O . ARG A 1 134 ? 2.273 -11.532 -18.604 1.00 97.62 134 ARG A O 1
ATOM 954 N N . ASP A 1 135 ? 4.475 -11.124 -18.785 1.00 97.56 135 ASP A N 1
ATOM 955 C CA . ASP A 1 135 ? 4.613 -11.675 -20.133 1.00 97.56 135 ASP A CA 1
ATOM 956 C C . ASP A 1 135 ? 5.315 -13.045 -20.127 1.00 97.56 135 ASP A C 1
ATOM 958 O O . ASP A 1 135 ? 5.623 -13.603 -19.070 1.00 97.56 135 ASP A O 1
ATOM 962 N N . GLY A 1 136 ? 5.538 -13.608 -21.319 1.00 95.81 136 GLY A N 1
ATOM 963 C CA . GLY A 1 136 ? 6.195 -14.909 -21.486 1.00 95.81 136 GLY A CA 1
ATOM 964 C C . GLY A 1 136 ? 7.674 -14.932 -21.083 1.00 95.81 136 GLY A C 1
ATOM 965 O O . GLY A 1 136 ? 8.197 -16.006 -20.796 1.00 95.81 136 GLY A O 1
ATOM 966 N N . ASP A 1 137 ? 8.319 -13.767 -21.006 1.00 95.06 137 ASP A N 1
ATOM 967 C CA . ASP A 1 137 ? 9.733 -13.617 -20.645 1.00 95.06 137 ASP A CA 1
ATOM 968 C C . ASP A 1 137 ? 9.921 -13.357 -19.139 1.00 95.06 137 ASP A C 1
ATOM 970 O O . ASP A 1 137 ? 11.040 -13.169 -18.660 1.00 95.06 137 ASP A O 1
ATOM 974 N N . GLY A 1 138 ? 8.828 -13.333 -18.368 1.00 94.19 138 GLY A N 1
ATOM 975 C CA . GLY A 1 138 ? 8.851 -13.072 -16.931 1.00 94.19 138 GLY A CA 1
ATOM 976 C C . GLY A 1 138 ? 9.034 -11.598 -16.567 1.00 94.19 138 GLY A C 1
ATOM 977 O O . GLY A 1 138 ? 9.259 -11.289 -15.394 1.00 94.19 138 GLY A O 1
ATOM 978 N N . ARG A 1 139 ? 8.912 -10.678 -17.533 1.00 97.69 139 ARG A N 1
ATOM 979 C CA . ARG A 1 139 ? 8.833 -9.241 -17.250 1.00 97.69 139 ARG A CA 1
ATOM 980 C C . ARG A 1 139 ? 7.490 -8.941 -16.608 1.00 97.69 139 ARG A C 1
ATOM 982 O O . ARG A 1 139 ? 6.489 -9.607 -16.882 1.00 97.69 139 ARG A O 1
ATOM 989 N N . ILE A 1 140 ? 7.457 -7.907 -15.779 1.00 97.81 140 ILE A N 1
ATOM 990 C CA . ILE A 1 140 ? 6.222 -7.446 -15.152 1.00 97.81 140 ILE A CA 1
ATOM 991 C C . ILE A 1 140 ? 5.840 -6.081 -15.710 1.00 97.81 140 ILE A C 1
ATOM 993 O O . ILE A 1 140 ? 6.695 -5.220 -15.900 1.00 97.81 140 ILE A O 1
ATOM 997 N N . ALA A 1 141 ? 4.554 -5.883 -15.964 1.00 98.19 141 ALA A N 1
ATOM 998 C CA . ALA A 1 141 ? 3.988 -4.573 -16.226 1.00 98.19 141 ALA A CA 1
ATOM 999 C C . ALA A 1 141 ? 3.118 -4.166 -15.042 1.00 98.19 141 ALA A C 1
ATOM 1001 O O . ALA A 1 141 ? 2.301 -4.962 -14.580 1.00 98.19 141 ALA A O 1
ATOM 1002 N N . ILE A 1 142 ? 3.275 -2.929 -14.582 1.00 97.88 142 ILE A N 1
ATOM 1003 C CA . ILE A 1 142 ? 2.392 -2.306 -13.595 1.00 97.88 142 ILE A CA 1
ATOM 1004 C C . ILE A 1 142 ? 1.762 -1.053 -14.199 1.00 97.88 142 ILE A C 1
ATOM 1006 O O . ILE A 1 142 ? 2.429 -0.312 -14.917 1.00 97.88 142 ILE A O 1
ATOM 1010 N N . ALA A 1 143 ? 0.476 -0.823 -13.942 1.00 97.81 143 ALA A N 1
ATOM 1011 C CA . ALA A 1 143 ? -0.249 0.325 -14.486 1.00 97.81 143 ALA A CA 1
ATOM 1012 C C . ALA A 1 143 ? -1.228 0.897 -13.463 1.00 97.81 143 ALA A C 1
ATOM 1014 O O . ALA A 1 143 ? -1.966 0.149 -12.827 1.00 97.81 143 ALA A O 1
ATOM 1015 N N . GLY A 1 144 ? -1.257 2.218 -13.323 1.00 96.81 144 GLY A N 1
ATOM 1016 C CA . GLY A 1 144 ? -2.070 2.925 -12.336 1.00 96.81 144 GLY A CA 1
ATOM 1017 C C . GLY A 1 144 ? -1.838 4.431 -12.424 1.00 96.81 144 GLY A C 1
ATOM 1018 O O . GLY A 1 144 ? -0.819 4.875 -12.945 1.00 96.81 144 GLY A O 1
ATOM 1019 N N . GLY A 1 145 ? -2.799 5.232 -11.963 1.00 95.31 145 GLY A N 1
ATOM 1020 C CA . GLY A 1 145 ? -2.616 6.686 -11.863 1.00 95.31 145 GLY A CA 1
ATOM 1021 C C . GLY A 1 145 ? -2.379 7.396 -13.202 1.00 95.31 145 GLY A C 1
ATOM 1022 O O . GLY A 1 145 ? -1.797 8.471 -13.214 1.00 95.31 145 GLY A O 1
ATOM 1023 N N . GLY A 1 146 ? -2.801 6.793 -14.320 1.00 95.69 146 GLY A N 1
ATOM 1024 C CA . GLY A 1 146 ? -2.565 7.313 -15.674 1.00 95.69 146 GLY A CA 1
ATOM 1025 C C . GLY A 1 146 ? -1.217 6.928 -16.292 1.00 95.69 146 GLY A C 1
ATOM 1026 O O . GLY A 1 146 ? -0.980 7.273 -17.444 1.00 95.69 146 GLY A O 1
ATOM 1027 N N . HIS A 1 147 ? -0.382 6.181 -15.570 1.00 96.81 147 HIS A N 1
ATOM 1028 C CA . HIS A 1 147 ? 0.962 5.791 -15.988 1.00 96.81 147 HIS A CA 1
ATOM 1029 C C . HIS A 1 147 ? 1.112 4.267 -16.080 1.00 96.81 147 HIS A C 1
ATOM 1031 O O . HIS A 1 147 ? 0.307 3.499 -15.531 1.00 96.81 147 HIS A O 1
ATOM 1037 N N . ARG A 1 148 ? 2.174 3.815 -16.751 1.00 97.62 148 ARG A N 1
ATOM 1038 C CA . ARG A 1 148 ? 2.560 2.400 -16.833 1.00 97.62 148 ARG A CA 1
ATOM 1039 C C . ARG A 1 148 ? 4.066 2.203 -16.831 1.00 97.62 148 ARG A C 1
ATOM 1041 O O . ARG A 1 148 ? 4.796 2.971 -17.443 1.00 97.62 148 ARG A O 1
ATOM 1048 N N . ALA A 1 149 ? 4.521 1.125 -16.208 1.00 98.00 149 ALA A N 1
ATOM 1049 C CA . ALA A 1 149 ? 5.925 0.743 -16.177 1.00 98.00 149 ALA A CA 1
ATOM 1050 C C . ALA A 1 149 ? 6.111 -0.728 -16.555 1.00 98.00 149 ALA A C 1
ATOM 1052 O O . ALA A 1 149 ? 5.294 -1.575 -16.192 1.00 98.00 149 ALA A O 1
ATOM 1053 N N . ILE A 1 150 ? 7.211 -1.024 -17.249 1.00 98.38 150 ILE A N 1
ATOM 1054 C CA . ILE A 1 150 ? 7.710 -2.382 -17.480 1.00 98.38 150 ILE A CA 1
ATOM 1055 C C . ILE A 1 150 ? 8.976 -2.557 -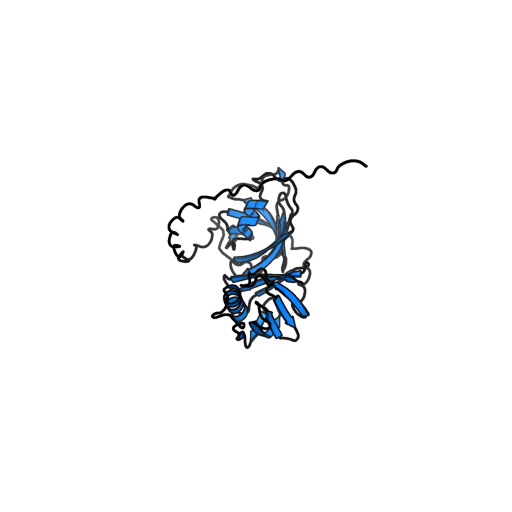16.649 1.00 98.38 150 ILE A C 1
ATOM 1057 O O . ILE A 1 150 ? 9.916 -1.763 -16.750 1.00 98.38 150 ILE A O 1
ATOM 1061 N N . LEU A 1 151 ? 8.999 -3.617 -15.847 1.00 98.12 151 LEU A N 1
ATOM 1062 C CA . LEU A 1 151 ? 10.100 -3.965 -14.965 1.00 98.12 151 LEU A CA 1
ATOM 1063 C C . LEU A 1 151 ? 10.629 -5.363 -15.308 1.00 98.12 151 LEU A C 1
ATOM 1065 O O . LEU A 1 151 ? 9.869 -6.270 -15.660 1.00 98.12 151 LEU A O 1
ATOM 1069 N N . VAL A 1 152 ? 11.940 -5.545 -15.184 1.00 97.81 152 VAL A N 1
ATOM 1070 C CA . VAL A 1 152 ? 12.625 -6.826 -15.403 1.00 97.81 152 VAL A CA 1
ATOM 1071 C C . VAL A 1 152 ? 13.204 -7.307 -14.074 1.00 97.81 152 VAL A C 1
ATOM 1073 O O . VAL A 1 152 ? 13.847 -6.504 -13.398 1.00 97.81 152 VAL A O 1
ATOM 1076 N N . PRO A 1 153 ? 13.008 -8.578 -13.678 1.00 96.81 153 PRO A N 1
ATOM 1077 C CA . PRO A 1 153 ? 13.639 -9.124 -12.479 1.00 96.81 153 PRO A CA 1
ATOM 1078 C C . PRO A 1 153 ? 15.165 -8.962 -12.521 1.00 96.81 153 PRO A C 1
ATOM 1080 O O . PRO A 1 153 ? 15.799 -9.311 -13.514 1.00 96.81 153 PRO A O 1
ATOM 1083 N N . ASP A 1 154 ? 15.740 -8.447 -11.438 1.00 95.31 154 ASP A N 1
ATOM 1084 C CA . ASP A 1 154 ? 17.177 -8.154 -11.311 1.00 95.31 154 ASP A CA 1
ATOM 1085 C C . ASP A 1 154 ? 17.809 -8.804 -10.062 1.00 95.31 154 ASP A C 1
ATOM 1087 O O . ASP A 1 154 ? 19.024 -8.839 -9.883 1.00 95.31 154 ASP A O 1
ATOM 1091 N N . GLY A 1 155 ? 16.998 -9.399 -9.186 1.00 92.88 155 GLY A N 1
ATOM 1092 C CA . GLY A 1 155 ? 17.506 -10.180 -8.064 1.00 92.88 155 GLY A CA 1
ATOM 1093 C C . GLY A 1 155 ? 16.472 -10.423 -6.971 1.00 92.88 155 GLY A C 1
ATOM 1094 O O . GLY A 1 155 ? 15.322 -9.997 -7.086 1.00 92.88 155 GLY A O 1
ATOM 1095 N N . PRO A 1 156 ? 16.864 -11.105 -5.884 1.00 90.81 156 PRO A N 1
ATOM 1096 C CA . PRO A 1 156 ? 15.997 -11.271 -4.728 1.00 90.81 156 PRO A CA 1
ATOM 1097 C C . PRO A 1 156 ? 15.805 -9.940 -3.995 1.00 90.81 156 PRO A C 1
ATOM 1099 O O . PRO A 1 156 ? 16.681 -9.069 -4.006 1.00 90.81 156 PRO A O 1
ATOM 1102 N N . ALA A 1 157 ? 14.695 -9.823 -3.269 1.00 81.00 157 ALA A N 1
ATOM 1103 C CA . ALA A 1 157 ? 14.552 -8.809 -2.236 1.00 81.00 157 ALA A CA 1
ATOM 1104 C C . ALA A 1 157 ? 15.515 -9.143 -1.091 1.00 81.00 157 ALA A C 1
ATOM 1106 O O . ALA A 1 157 ? 15.220 -9.962 -0.223 1.00 81.00 157 ALA A O 1
ATOM 1107 N N . ARG A 1 158 ? 16.724 -8.577 -1.132 1.00 73.31 158 ARG A N 1
ATOM 1108 C CA . ARG A 1 158 ? 17.644 -8.639 0.009 1.00 73.31 158 ARG A CA 1
ATOM 1109 C C . ARG A 1 158 ? 17.021 -7.880 1.190 1.00 73.31 158 ARG A C 1
ATOM 1111 O O . ARG A 1 158 ? 16.280 -6.924 0.973 1.00 73.31 158 ARG A O 1
ATOM 1118 N N . ASP A 1 159 ? 17.341 -8.318 2.407 1.00 67.38 159 ASP A N 1
ATOM 1119 C CA . ASP A 1 159 ? 17.007 -7.638 3.669 1.00 67.38 159 ASP A CA 1
ATOM 1120 C C . ASP A 1 159 ? 15.505 -7.574 4.020 1.00 67.38 159 ASP A C 1
ATOM 1122 O O . ASP A 1 159 ? 14.964 -6.519 4.349 1.00 67.38 159 ASP A O 1
ATOM 1126 N N . SER A 1 160 ? 14.810 -8.720 3.994 1.00 66.81 160 SER A N 1
ATOM 1127 C CA . SER A 1 160 ? 13.463 -8.819 4.576 1.00 66.81 160 SER A CA 1
ATOM 1128 C C . SER A 1 160 ? 13.566 -8.999 6.091 1.00 66.81 160 SER A C 1
ATOM 1130 O O . SER A 1 160 ? 13.930 -10.071 6.576 1.00 66.81 160 SER A O 1
ATOM 1132 N N . PHE A 1 161 ? 13.239 -7.955 6.846 1.00 70.62 161 PHE A N 1
ATOM 1133 C CA . PHE A 1 161 ? 13.051 -8.068 8.289 1.00 70.62 161 PHE A CA 1
ATOM 1134 C C . PHE A 1 161 ? 11.640 -8.585 8.581 1.00 70.62 161 PHE A C 1
ATOM 1136 O O . PHE A 1 161 ? 10.698 -8.197 7.883 1.00 70.62 161 PHE A O 1
ATOM 1143 N N . PRO A 1 162 ? 11.462 -9.448 9.598 1.00 73.00 162 PRO A N 1
ATOM 1144 C CA . PRO A 1 162 ? 10.125 -9.836 10.012 1.00 73.00 162 PRO A CA 1
ATOM 1145 C C . PRO A 1 162 ? 9.342 -8.585 10.418 1.00 73.00 162 PRO A C 1
ATOM 1147 O O . PRO A 1 162 ? 9.872 -7.699 11.095 1.00 73.00 162 PRO A O 1
ATOM 1150 N N . ALA A 1 163 ? 8.080 -8.519 9.995 1.00 79.19 163 ALA A N 1
ATOM 1151 C CA . ALA A 1 163 ? 7.185 -7.440 10.386 1.00 79.19 163 ALA A CA 1
ATOM 1152 C C . ALA A 1 163 ? 7.123 -7.355 11.922 1.00 79.19 163 ALA A C 1
ATOM 1154 O O . ALA A 1 163 ? 6.943 -8.393 12.571 1.00 79.19 163 ALA A O 1
ATOM 1155 N N . PRO A 1 164 ? 7.241 -6.162 12.527 1.00 85.31 164 PRO A N 1
ATOM 1156 C CA . PRO A 1 164 ? 6.973 -6.006 13.946 1.00 85.31 164 PRO A CA 1
ATOM 1157 C C . PRO A 1 164 ? 5.569 -6.505 14.306 1.00 85.31 164 PRO A C 1
ATOM 1159 O O . PRO A 1 164 ? 4.624 -6.370 13.525 1.00 85.31 164 PRO A O 1
ATOM 1162 N N . ALA A 1 165 ? 5.418 -7.046 15.514 1.00 88.44 165 ALA A N 1
ATOM 1163 C CA . ALA A 1 165 ? 4.110 -7.452 16.011 1.00 88.44 165 ALA A CA 1
ATOM 1164 C C . ALA A 1 165 ? 3.174 -6.237 16.149 1.00 88.44 165 ALA A C 1
ATOM 1166 O O . ALA A 1 165 ? 3.609 -5.129 16.482 1.00 88.44 165 ALA A O 1
ATOM 1167 N N . ILE A 1 166 ? 1.883 -6.462 15.894 1.00 91.81 166 ILE A N 1
ATOM 1168 C CA . ILE A 1 166 ? 0.818 -5.489 16.173 1.00 91.81 166 ILE A CA 1
ATOM 1169 C C . ILE A 1 166 ? 0.388 -5.531 17.649 1.00 91.81 166 ILE A C 1
ATOM 1171 O O . ILE A 1 166 ? -0.026 -4.514 18.198 1.00 91.81 166 ILE A O 1
ATOM 1175 N N . GLU A 1 167 ? 0.530 -6.694 18.288 1.00 92.38 167 GLU A N 1
ATOM 1176 C CA . GLU A 1 167 ? 0.199 -6.943 19.692 1.00 92.38 167 GLU A CA 1
ATOM 1177 C C . GLU A 1 167 ? 1.002 -6.047 20.649 1.00 92.38 167 GLU A C 1
ATOM 1179 O O . GLU A 1 167 ? 2.209 -5.860 20.485 1.00 92.38 167 GLU A O 1
ATOM 1184 N N . GLY A 1 168 ? 0.331 -5.522 21.675 1.00 90.19 168 GLY A N 1
ATOM 1185 C CA . GLY A 1 168 ? 0.928 -4.688 22.717 1.00 90.19 168 GLY A CA 1
ATOM 1186 C C . GLY A 1 168 ? 1.241 -3.257 22.275 1.00 90.19 168 GLY A C 1
ATOM 1187 O O . GLY A 1 168 ? 1.959 -2.550 22.982 1.00 90.19 168 GLY A O 1
ATOM 1188 N N . ARG A 1 169 ? 0.736 -2.821 21.114 1.00 91.56 169 ARG A N 1
ATOM 1189 C CA . ARG A 1 169 ? 1.002 -1.491 20.551 1.00 91.56 169 ARG A CA 1
ATOM 1190 C C . ARG A 1 169 ? -0.274 -0.673 20.398 1.00 91.56 169 ARG A C 1
ATOM 1192 O O . ARG A 1 169 ? -1.359 -1.202 20.158 1.00 91.56 169 ARG A O 1
ATOM 1199 N N . GLU A 1 170 ? -0.105 0.640 20.494 1.00 95.81 170 GLU A N 1
ATOM 1200 C CA . GLU A 1 170 ? -1.118 1.631 20.148 1.00 95.81 170 GLU A CA 1
ATOM 1201 C C . GLU A 1 170 ? -0.707 2.353 18.864 1.00 95.81 170 GLU A C 1
ATOM 1203 O O . GLU A 1 170 ? 0.443 2.769 18.718 1.00 95.81 170 GLU A O 1
ATOM 1208 N N . PHE A 1 171 ? -1.658 2.532 17.951 1.00 97.50 171 PHE A N 1
ATOM 1209 C CA . PHE A 1 171 ? -1.473 3.254 16.700 1.00 97.50 171 PHE A CA 1
ATOM 1210 C C . PHE A 1 171 ? -2.469 4.405 16.599 1.00 97.50 171 PHE A C 1
ATOM 1212 O O . PHE A 1 171 ? -3.676 4.201 16.697 1.00 97.50 171 PHE A O 1
ATOM 1219 N N . ALA A 1 172 ? -1.981 5.610 16.324 1.00 97.44 172 ALA A N 1
ATOM 1220 C CA . ALA A 1 172 ? -2.817 6.708 15.870 1.00 97.44 172 ALA A CA 1
ATOM 1221 C C . ALA A 1 172 ? -3.125 6.540 14.383 1.00 97.44 172 ALA A C 1
ATOM 1223 O O . ALA A 1 172 ? -2.229 6.610 13.542 1.00 97.44 172 ALA A O 1
ATOM 1224 N N . LEU A 1 173 ? -4.393 6.316 14.063 1.00 97.50 173 LEU A N 1
ATOM 1225 C CA . LEU A 1 173 ? -4.866 6.166 12.699 1.00 97.50 173 LEU A CA 1
ATOM 1226 C C . LEU A 1 173 ? -4.976 7.533 12.022 1.00 97.50 173 LEU A C 1
ATOM 1228 O O . LEU A 1 173 ? -5.406 8.520 12.618 1.00 97.50 173 LEU A O 1
ATOM 1232 N N . MET A 1 174 ? -4.617 7.576 10.744 1.00 95.00 174 MET A N 1
ATOM 1233 C CA . MET A 1 174 ? -4.681 8.756 9.883 1.00 95.00 174 MET A CA 1
ATOM 1234 C C . MET A 1 174 ? -6.115 8.970 9.381 1.00 95.00 174 MET A C 1
ATOM 1236 O O . MET A 1 174 ? -6.399 8.920 8.185 1.00 95.00 174 MET A O 1
ATOM 1240 N N . LEU A 1 175 ? -7.038 9.148 10.323 1.00 93.06 175 LEU A N 1
ATOM 1241 C CA . LEU A 1 175 ? -8.455 9.393 10.091 1.00 93.06 175 LEU A CA 1
ATOM 1242 C C . LEU A 1 175 ? -8.882 10.629 10.881 1.00 93.06 175 LEU A C 1
ATOM 1244 O O . LEU A 1 175 ? -8.445 10.834 12.012 1.00 93.06 175 LEU A O 1
ATOM 1248 N N . SER A 1 176 ? -9.763 11.435 10.298 1.00 88.06 176 SER A N 1
ATOM 1249 C CA . SER A 1 176 ? -10.339 12.591 10.981 1.00 88.06 176 SER A CA 1
ATOM 1250 C C . SER A 1 176 ? -11.465 12.149 11.911 1.00 88.06 176 SER A C 1
ATOM 1252 O O . SER A 1 176 ? -12.438 11.531 11.474 1.00 88.06 176 SER A O 1
ATOM 1254 N N . SER A 1 177 ? -11.345 12.472 13.195 1.00 86.50 177 SER A N 1
ATOM 1255 C CA . SER A 1 177 ? -12.437 12.352 14.159 1.00 86.50 177 SER A CA 1
ATOM 1256 C C . SER A 1 177 ? -13.318 13.613 14.142 1.00 86.50 177 SER A C 1
ATOM 1258 O O . SER A 1 177 ? -12.867 14.677 13.710 1.00 86.50 177 SER A O 1
ATOM 1260 N N . PRO A 1 178 ? -14.573 13.531 14.620 1.00 81.50 178 PRO A N 1
ATOM 1261 C CA . PRO A 1 178 ? -15.462 14.693 14.693 1.00 81.50 178 PRO A CA 1
ATOM 1262 C C . PRO A 1 178 ? -14.967 15.816 15.614 1.00 81.50 178 PRO A C 1
ATOM 1264 O O . PRO A 1 178 ? -15.288 16.977 15.384 1.00 81.50 178 PRO A O 1
ATOM 1267 N N . ASP A 1 179 ? -14.221 15.472 16.662 1.00 84.38 179 ASP A N 1
ATOM 1268 C CA . ASP A 1 179 ? -13.739 16.391 17.699 1.00 84.38 179 ASP A CA 1
ATOM 1269 C C . ASP A 1 179 ? -12.260 16.781 17.521 1.00 84.38 179 ASP A C 1
ATOM 1271 O O . ASP A 1 179 ? -11.713 17.530 18.328 1.00 84.38 179 ASP A O 1
ATOM 1275 N N . GLY A 1 180 ? -11.601 16.277 16.471 1.00 86.56 180 GLY A N 1
ATOM 1276 C CA . GLY A 1 180 ? -10.178 16.494 16.207 1.00 86.56 180 GLY A CA 1
ATOM 1277 C C . GLY A 1 180 ? -9.234 15.659 17.081 1.00 86.56 180 GLY A C 1
ATOM 1278 O O . GLY A 1 180 ? -8.017 15.752 16.913 1.00 86.56 180 GLY A O 1
ATOM 1279 N N . SER A 1 181 ? -9.757 14.823 17.986 1.00 88.88 181 SER A N 1
ATOM 1280 C CA . SER A 1 181 ? -8.952 13.878 18.764 1.00 88.88 181 SER A CA 1
ATOM 1281 C C . SER A 1 181 ? -8.332 12.796 17.864 1.00 88.88 181 SER A C 1
ATOM 1283 O O . SER A 1 181 ? -8.901 12.442 16.827 1.00 88.88 181 SER A O 1
ATOM 1285 N N . PRO A 1 182 ? -7.158 12.241 18.203 1.00 92.62 182 PRO A N 1
ATOM 1286 C CA . PRO A 1 182 ? -6.600 11.147 17.423 1.00 92.62 182 PRO A CA 1
ATOM 1287 C C . PRO A 1 182 ? -7.492 9.907 17.519 1.00 92.62 182 PRO A C 1
ATOM 1289 O O . PRO A 1 182 ? -7.941 9.540 18.602 1.00 92.62 182 PRO A O 1
ATOM 1292 N N . VAL A 1 183 ? -7.691 9.227 16.391 1.00 96.38 183 VAL A N 1
ATOM 1293 C CA . VAL A 1 183 ? -8.292 7.892 16.388 1.00 96.38 183 VAL A CA 1
ATOM 1294 C C . VAL A 1 183 ? -7.221 6.887 16.788 1.00 96.38 183 VAL A C 1
ATOM 1296 O O . VAL A 1 183 ? -6.212 6.779 16.095 1.00 96.38 183 VAL A O 1
ATOM 1299 N N . LEU A 1 184 ? -7.409 6.170 17.892 1.00 97.38 184 LEU A N 1
ATOM 1300 C CA . LEU A 1 184 ? -6.398 5.254 18.427 1.00 97.38 184 LEU A CA 1
ATOM 1301 C C . LEU A 1 184 ? -6.857 3.815 18.252 1.00 97.38 184 LEU A C 1
ATOM 1303 O O . LEU A 1 184 ? -7.969 3.490 18.641 1.00 97.38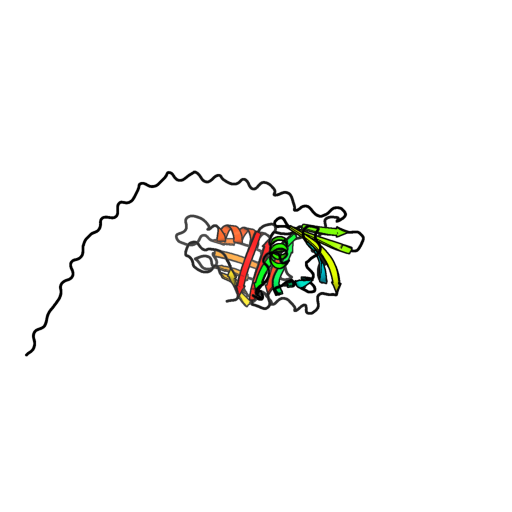 184 LEU A O 1
ATOM 1307 N N . LEU A 1 185 ? -6.005 2.958 17.700 1.00 97.69 185 LEU A N 1
ATOM 1308 C CA . LEU A 1 185 ? -6.211 1.516 17.616 1.00 97.69 185 LEU A CA 1
ATOM 1309 C C . LEU A 1 185 ? -5.225 0.817 18.541 1.00 97.69 185 LEU A C 1
ATOM 1311 O O . LEU A 1 185 ? -4.026 1.089 18.487 1.00 97.69 185 LEU A O 1
ATOM 1315 N N . ARG A 1 186 ? -5.724 -0.111 19.352 1.00 96.88 186 ARG A N 1
ATOM 1316 C CA . ARG A 1 186 ? -4.918 -0.960 20.228 1.00 96.88 186 ARG A CA 1
ATOM 1317 C C . ARG A 1 186 ? -5.244 -2.417 19.968 1.00 96.88 186 ARG A C 1
ATOM 1319 O O . ARG A 1 186 ? -6.406 -2.772 19.770 1.00 96.88 186 ARG A O 1
ATOM 1326 N N . VAL A 1 187 ? -4.213 -3.252 20.016 1.00 94.88 187 VAL A N 1
ATOM 1327 C CA . VAL A 1 187 ? -4.365 -4.704 20.058 1.00 94.88 187 VAL A CA 1
ATOM 1328 C C . VAL A 1 187 ? -3.591 -5.213 21.260 1.00 94.88 187 VAL A C 1
ATOM 1330 O O . VAL A 1 187 ? -2.374 -5.053 21.319 1.00 94.88 187 VAL A O 1
ATOM 1333 N N . ALA A 1 188 ?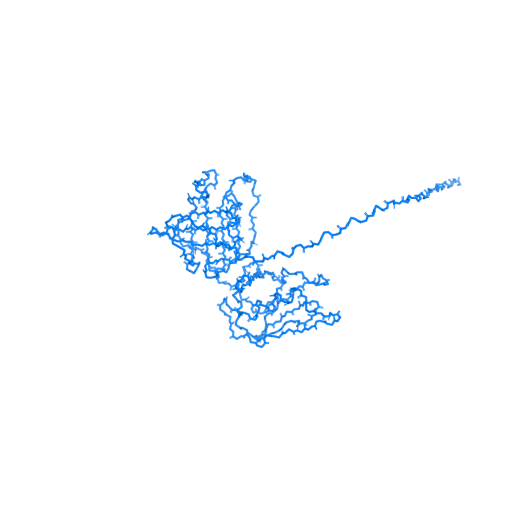 -4.300 -5.746 22.246 1.00 94.00 188 ALA A N 1
ATOM 1334 C CA . ALA A 1 188 ? -3.708 -6.225 23.485 1.00 94.00 188 ALA A CA 1
ATOM 1335 C C . ALA A 1 188 ? -4.541 -7.361 24.075 1.00 94.00 188 ALA A C 1
ATOM 1337 O O . ALA A 1 188 ? -5.769 -7.285 24.117 1.00 94.00 188 ALA A O 1
ATOM 1338 N N . GLU A 1 189 ? -3.858 -8.398 24.549 1.00 91.81 189 GLU A N 1
ATOM 1339 C CA . GLU A 1 189 ? -4.443 -9.543 25.246 1.00 91.81 189 GLU A CA 1
ATOM 1340 C C . GLU A 1 189 ? -5.520 -10.246 24.401 1.00 91.81 189 GLU A C 1
ATOM 1342 O O . GLU A 1 189 ? -6.553 -10.687 24.903 1.00 91.81 189 GLU A O 1
ATOM 1347 N N . GLY A 1 190 ? -5.297 -10.323 23.082 1.00 92.75 190 GLY A N 1
ATOM 1348 C CA . GLY A 1 190 ? -6.260 -10.912 22.147 1.00 92.75 190 GLY A CA 1
ATOM 1349 C C . GLY A 1 190 ? -7.533 -10.078 21.953 1.00 92.75 190 GLY A C 1
ATOM 1350 O O . GLY A 1 190 ? -8.541 -10.593 21.469 1.00 92.75 190 GLY A O 1
ATOM 1351 N N . ARG A 1 191 ? -7.518 -8.791 22.316 1.00 95.50 191 ARG A N 1
ATOM 1352 C CA . ARG A 1 191 ? -8.619 -7.847 22.103 1.00 95.50 191 ARG A CA 1
ATOM 1353 C C . ARG A 1 191 ? -8.158 -6.690 21.225 1.00 95.50 191 ARG A C 1
ATOM 1355 O O . ARG A 1 191 ? -7.075 -6.144 21.413 1.00 95.50 191 ARG A O 1
ATOM 1362 N N . LEU A 1 192 ? -9.011 -6.302 20.285 1.00 96.38 192 LEU A N 1
ATOM 1363 C CA . LEU A 1 192 ? -8.878 -5.071 19.519 1.00 96.38 192 LEU A CA 1
ATOM 1364 C C . LEU A 1 192 ? -9.815 -4.019 20.111 1.00 96.38 192 LEU A C 1
ATOM 1366 O O . LEU A 1 192 ? -10.991 -4.302 20.354 1.00 96.38 192 LEU A O 1
ATOM 1370 N N . SER A 1 193 ? -9.312 -2.805 20.312 1.00 97.38 193 SER A N 1
ATOM 1371 C CA . SER A 1 193 ? -10.127 -1.641 20.653 1.00 97.38 193 SER A CA 1
ATOM 1372 C C . SER A 1 193 ? -9.747 -0.435 19.809 1.00 97.38 193 SER A C 1
ATOM 1374 O O . SER A 1 193 ? -8.590 -0.258 19.419 1.00 97.38 193 SER A O 1
ATOM 1376 N N . VAL A 1 194 ? -10.747 0.387 19.501 1.00 97.50 194 VAL A N 1
ATOM 1377 C CA . VAL A 1 194 ? -10.562 1.656 18.811 1.00 97.50 194 VAL A CA 1
ATOM 1378 C C . VAL A 1 194 ? -11.257 2.775 19.568 1.00 97.50 194 VAL A C 1
ATOM 1380 O O . VAL A 1 194 ? -12.468 2.719 19.789 1.00 97.50 194 VAL A O 1
ATOM 1383 N N . ASP A 1 195 ? -10.503 3.822 19.881 1.00 95.62 195 ASP A N 1
ATOM 1384 C CA . ASP A 1 195 ? -11.003 5.048 20.490 1.00 95.62 195 ASP A CA 1
ATOM 1385 C C . ASP A 1 195 ? -11.257 6.090 19.382 1.00 95.62 195 ASP A C 1
ATOM 1387 O O . ASP A 1 195 ? -10.356 6.411 18.603 1.00 95.62 195 ASP A O 1
ATOM 1391 N N . ILE A 1 196 ? -12.487 6.611 19.284 1.00 93.06 196 ILE A N 1
ATOM 1392 C CA . ILE A 1 196 ? -12.895 7.625 18.284 1.00 93.06 196 ILE A CA 1
ATOM 1393 C C . ILE A 1 196 ? -13.739 8.690 18.986 1.00 93.06 196 ILE A C 1
ATOM 1395 O O . ILE A 1 196 ? -14.961 8.579 19.026 1.00 93.06 196 ILE A O 1
ATOM 1399 N N . GLY A 1 197 ? -13.109 9.681 19.618 1.00 86.19 197 GLY A N 1
ATOM 1400 C CA . GLY A 1 197 ? -13.800 10.664 20.473 1.00 86.19 197 GLY A CA 1
ATOM 1401 C C . GLY A 1 197 ? -14.409 10.080 21.763 1.00 86.19 197 GLY A C 1
ATOM 1402 O O . GLY A 1 197 ? -14.790 10.814 22.671 1.00 86.19 197 GLY A O 1
ATOM 1403 N N . CYS A 1 198 ? -14.473 8.753 21.891 1.00 90.25 198 CYS A N 1
ATOM 1404 C CA . CYS A 1 198 ? -14.752 8.037 23.128 1.00 90.25 198 CYS A CA 1
ATOM 1405 C C . CYS A 1 198 ? -13.989 6.697 23.172 1.00 90.25 198 CYS A C 1
ATOM 1407 O O . CYS A 1 198 ? -13.694 6.148 22.104 1.00 90.25 198 CYS A O 1
ATOM 1409 N N . PRO A 1 199 ? -13.681 6.161 24.372 1.00 93.25 199 PRO A N 1
ATOM 1410 C CA . PRO A 1 199 ? -13.006 4.869 24.512 1.00 93.25 199 PRO A CA 1
ATOM 1411 C C . PRO A 1 199 ? -13.828 3.715 23.938 1.00 93.25 199 PRO A C 1
ATOM 1413 O O . PRO A 1 199 ? -15.054 3.764 24.032 1.00 93.25 199 PRO A O 1
ATOM 1416 N N . ASP A 1 200 ? -13.194 2.676 23.392 1.00 94.19 200 ASP A N 1
ATOM 1417 C CA . ASP A 1 200 ? -13.876 1.459 22.906 1.00 94.19 200 ASP A CA 1
ATOM 1418 C C . ASP A 1 200 ? -15.090 1.771 22.001 1.00 94.19 200 ASP A C 1
ATOM 1420 O O . ASP A 1 200 ? -16.168 1.177 22.112 1.00 94.19 200 ASP A O 1
ATOM 1424 N N . ALA A 1 201 ? -14.952 2.766 21.123 1.00 95.38 201 ALA A N 1
ATOM 1425 C CA . ALA A 1 201 ? -15.972 3.090 20.128 1.00 95.38 201 ALA A CA 1
ATOM 1426 C C . ALA A 1 201 ? -16.186 1.914 19.160 1.00 95.38 201 ALA A C 1
ATOM 1428 O O . ALA A 1 201 ? -17.300 1.703 18.674 1.00 95.38 201 ALA A O 1
ATOM 1429 N N . ILE A 1 202 ? -15.129 1.137 18.908 1.00 97.19 202 ILE A N 1
ATOM 1430 C CA . ILE A 1 202 ? -15.184 -0.175 18.259 1.00 97.19 202 ILE A CA 1
ATOM 1431 C C . ILE A 1 202 ? -14.367 -1.150 19.107 1.00 97.19 202 ILE A C 1
ATOM 1433 O O . ILE A 1 202 ? -13.291 -0.793 19.584 1.00 97.19 202 ILE A O 1
ATOM 1437 N N . SER A 1 203 ? -14.848 -2.377 19.287 1.00 97.06 203 SER A N 1
ATOM 1438 C CA . SER A 1 203 ? -14.069 -3.434 19.934 1.00 97.06 203 SER A CA 1
ATOM 1439 C C . SER A 1 203 ? -14.329 -4.799 19.312 1.00 97.06 203 SER A C 1
ATOM 1441 O O . SER A 1 203 ? -15.354 -4.987 18.667 1.00 97.06 203 SER A O 1
ATOM 1443 N N . GLY A 1 204 ? -13.407 -5.740 19.494 1.00 96.44 204 GLY A N 1
ATOM 1444 C CA . GLY A 1 204 ? -13.559 -7.123 19.045 1.00 96.44 204 GLY A CA 1
ATOM 1445 C C . GLY A 1 204 ? -12.496 -8.039 19.644 1.00 96.44 204 GLY A C 1
ATOM 1446 O O . GLY A 1 204 ? -11.554 -7.577 20.291 1.00 96.44 204 GLY A O 1
ATOM 1447 N N . ARG A 1 205 ? -12.641 -9.347 19.438 1.00 96.12 205 ARG A N 1
ATOM 1448 C CA . ARG A 1 205 ? -11.641 -10.358 19.816 1.00 96.12 205 ARG A CA 1
ATOM 1449 C C . ARG A 1 205 ? -10.769 -10.712 18.620 1.00 96.12 205 ARG A C 1
ATOM 1451 O O . ARG A 1 205 ? -11.271 -10.779 17.503 1.00 96.12 205 ARG A O 1
ATOM 1458 N N . VAL A 1 206 ? -9.484 -10.938 18.860 1.00 94.38 206 VAL A N 1
ATOM 1459 C CA . VAL A 1 206 ? -8.514 -11.355 17.847 1.00 94.38 206 VAL A CA 1
ATOM 1460 C C . VAL A 1 206 ? -8.296 -12.860 17.961 1.00 94.38 206 VAL A C 1
ATOM 1462 O O . VAL A 1 206 ? -7.736 -13.331 18.947 1.00 94.38 206 VAL A O 1
ATOM 1465 N N . ASP A 1 207 ? -8.720 -13.604 16.942 1.00 85.50 207 ASP A N 1
ATOM 1466 C CA . ASP A 1 207 ? -8.593 -15.069 16.878 1.00 85.50 207 ASP A CA 1
ATOM 1467 C C . ASP A 1 207 ? -7.288 -15.518 16.194 1.00 85.50 207 ASP A C 1
ATOM 1469 O O . ASP A 1 207 ? -6.863 -16.664 16.342 1.00 85.50 207 ASP A O 1
ATOM 1473 N N . GLY A 1 208 ? -6.641 -14.636 15.425 1.00 76.56 208 GLY A N 1
ATOM 1474 C CA . GLY A 1 208 ? -5.419 -14.954 14.692 1.00 76.56 208 GLY A CA 1
ATOM 1475 C C . GLY A 1 208 ? -4.722 -13.724 14.116 1.00 76.56 208 GLY A C 1
ATOM 1476 O O . GLY A 1 208 ? -5.363 -12.729 13.776 1.00 76.56 208 GLY A O 1
ATOM 1477 N N . GLN A 1 209 ? -3.394 -13.812 14.023 1.00 75.88 209 GLN A N 1
ATOM 1478 C CA . GLN A 1 209 ? -2.507 -12.754 13.542 1.00 75.88 209 GLN A CA 1
ATOM 1479 C C . GLN A 1 209 ? -1.421 -13.380 12.654 1.00 75.88 209 GLN A C 1
ATOM 1481 O O . GLN A 1 209 ? -0.444 -13.942 13.144 1.00 75.88 209 GLN A O 1
ATOM 1486 N N . ALA A 1 210 ? -1.611 -13.328 11.337 1.00 80.06 210 ALA A N 1
ATOM 1487 C CA . ALA A 1 210 ? -0.618 -13.791 10.360 1.00 80.06 210 ALA A CA 1
ATOM 1488 C C . ALA A 1 210 ? -0.688 -12.940 9.082 1.00 80.06 210 ALA A C 1
ATOM 1490 O O . ALA A 1 210 ? -1.053 -13.424 8.016 1.00 80.06 210 ALA A O 1
ATOM 1491 N N . GLY A 1 211 ? -0.459 -11.628 9.215 1.00 85.81 211 GLY A N 1
ATOM 1492 C CA . GLY A 1 211 ? -0.671 -10.656 8.127 1.00 85.81 211 GLY A CA 1
ATOM 1493 C C . GLY A 1 211 ? -2.149 -10.392 7.806 1.00 85.81 211 GLY A C 1
ATOM 1494 O O . GLY A 1 211 ? -2.469 -9.567 6.960 1.00 85.81 211 GLY A O 1
ATOM 1495 N N . THR A 1 212 ? -3.062 -11.068 8.503 1.00 91.38 212 THR A N 1
ATOM 1496 C CA . THR A 1 212 ? -4.509 -10.830 8.522 1.00 91.38 212 THR A CA 1
ATOM 1497 C C . THR A 1 212 ? -4.965 -10.788 9.975 1.00 91.38 212 THR A C 1
ATOM 1499 O O . THR A 1 212 ? -4.531 -11.625 10.771 1.00 91.38 212 THR A O 1
ATOM 1502 N N . LEU A 1 213 ? -5.791 -9.801 10.322 1.00 92.62 213 LEU A N 1
ATOM 1503 C CA . LEU A 1 213 ? -6.465 -9.715 11.614 1.00 92.62 213 LEU A CA 1
ATOM 1504 C C . LEU A 1 213 ? -7.788 -10.462 11.510 1.00 92.62 213 LEU A C 1
ATOM 1506 O O . LEU A 1 213 ? -8.746 -9.924 10.967 1.00 92.62 213 LEU A O 1
ATOM 1510 N N . VAL A 1 214 ? -7.837 -11.688 12.028 1.00 94.19 214 VAL A N 1
ATOM 1511 C CA . VAL A 1 214 ? -9.094 -12.444 12.105 1.00 94.19 214 VAL A CA 1
ATOM 1512 C C . VAL A 1 214 ? -9.838 -11.990 13.353 1.00 94.19 214 VAL A C 1
ATOM 1514 O O . VAL A 1 214 ? -9.354 -12.209 14.469 1.00 94.19 214 VAL A O 1
ATOM 1517 N N . LEU A 1 215 ? -10.985 -11.337 13.169 1.00 94.69 215 LEU A N 1
ATOM 1518 C CA . LEU A 1 215 ? -11.729 -10.698 14.248 1.00 94.69 215 LEU A CA 1
ATOM 1519 C C . LEU A 1 215 ? -13.074 -11.388 14.508 1.00 94.69 215 LEU A C 1
ATOM 1521 O O . LEU A 1 215 ? -13.789 -11.816 13.603 1.00 94.69 215 LEU A O 1
ATOM 1525 N N . ARG A 1 216 ? -13.451 -11.469 15.785 1.00 95.44 216 ARG A N 1
ATOM 1526 C CA . ARG A 1 216 ? -14.766 -11.936 16.247 1.00 95.44 216 ARG A CA 1
ATOM 1527 C C . ARG A 1 216 ? -15.447 -10.879 17.080 1.00 95.44 216 ARG A C 1
ATOM 1529 O O . ARG A 1 216 ? -14.782 -10.051 17.700 1.00 95.44 216 ARG A O 1
ATOM 1536 N N . ASP A 1 217 ? -16.773 -10.966 17.120 1.00 94.88 217 ASP A N 1
ATOM 1537 C CA . ASP A 1 217 ? -17.619 -10.125 17.968 1.00 94.88 217 ASP A CA 1
ATOM 1538 C C . ASP A 1 217 ? -17.267 -8.639 17.807 1.00 94.88 217 ASP A C 1
ATOM 1540 O O . ASP A 1 217 ? -17.093 -7.912 18.782 1.00 94.88 217 ASP A O 1
ATOM 1544 N N . VAL A 1 218 ? -17.068 -8.212 16.551 1.00 96.25 218 VAL A N 1
ATOM 1545 C CA . VAL A 1 218 ? -16.749 -6.819 16.241 1.00 96.25 218 VAL A CA 1
ATOM 1546 C C . VAL A 1 218 ? -17.999 -5.986 16.481 1.00 96.25 218 VAL A C 1
ATOM 1548 O O . VAL A 1 218 ? -18.969 -6.055 15.727 1.00 96.25 218 VAL A O 1
ATOM 1551 N N . GLU A 1 219 ? -17.958 -5.185 17.534 1.00 95.06 219 GLU A N 1
ATOM 1552 C CA . GLU A 1 219 ? -19.055 -4.339 17.972 1.00 95.06 219 GLU A CA 1
ATOM 1553 C C . GLU A 1 219 ? -18.678 -2.867 17.847 1.00 95.06 219 GLU A C 1
ATOM 1555 O O . GLU A 1 219 ? -17.531 -2.467 18.048 1.00 95.06 219 GLU A O 1
ATOM 1560 N N . SER A 1 220 ? -19.676 -2.044 17.536 1.00 94.69 220 SER A N 1
ATOM 1561 C CA . SER A 1 220 ? -19.547 -0.594 17.456 1.00 94.69 220 SER A CA 1
ATOM 1562 C C . SER A 1 220 ? -20.511 0.056 18.433 1.00 94.69 220 SER A C 1
ATOM 1564 O O . SER A 1 220 ? -21.703 -0.250 18.441 1.00 94.69 220 SER A O 1
ATOM 1566 N N . ARG A 1 221 ? -20.013 1.017 19.206 1.00 91.38 221 ARG A N 1
ATOM 1567 C CA . ARG A 1 221 ? -20.783 1.783 20.183 1.00 91.38 221 ARG A CA 1
ATOM 1568 C C . ARG A 1 221 ? -20.917 3.237 19.742 1.00 91.38 221 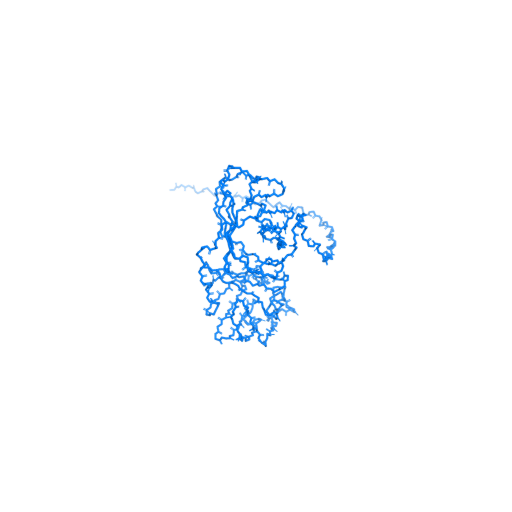ARG A C 1
ATOM 1570 O O . ARG A 1 221 ? -19.945 3.856 19.319 1.00 91.38 221 ARG A O 1
ATOM 1577 N N . ALA A 1 222 ? -22.112 3.809 19.869 1.00 85.94 222 ALA A N 1
ATOM 1578 C CA . ALA A 1 222 ? -22.297 5.244 19.665 1.00 85.94 222 ALA A CA 1
ATOM 1579 C C . ALA A 1 222 ? -21.609 6.036 20.789 1.00 85.94 222 ALA A C 1
ATOM 1581 O O . ALA A 1 222 ? -21.810 5.743 21.971 1.00 85.94 222 ALA A O 1
ATOM 1582 N N . CYS A 1 223 ? -20.811 7.043 20.433 1.00 87.06 223 CYS A N 1
ATOM 1583 C CA . CYS A 1 223 ? -20.183 7.899 21.434 1.00 87.06 223 CYS A CA 1
ATOM 1584 C C . CYS A 1 223 ? -21.217 8.855 22.059 1.00 87.06 223 CYS A C 1
ATOM 1586 O O . CYS A 1 223 ? -22.099 9.353 21.345 1.00 87.06 223 CYS A O 1
ATOM 1588 N N . PRO A 1 224 ? -21.130 9.139 23.375 1.00 86.06 224 PRO A N 1
ATOM 1589 C CA . PRO A 1 224 ? -22.024 10.084 24.039 1.00 86.06 224 PRO A CA 1
ATOM 1590 C C . PRO A 1 224 ? -22.071 11.433 23.313 1.00 86.06 224 PRO A C 1
ATOM 1592 O O . PRO A 1 224 ? -21.046 11.937 22.862 1.00 86.06 224 PRO A O 1
ATOM 1595 N N . GLY A 1 225 ? -23.263 12.021 23.195 1.00 82.38 225 GLY A N 1
ATOM 1596 C CA . GLY A 1 225 ? -23.442 13.317 22.531 1.00 82.38 225 GLY A CA 1
ATOM 1597 C C . GLY A 1 225 ? -23.426 13.273 20.998 1.00 82.38 225 GLY A C 1
ATOM 1598 O O . GLY A 1 225 ? -23.574 14.318 20.371 1.00 82.38 225 GLY A O 1
ATOM 1599 N N . THR A 1 226 ? -23.307 12.092 20.380 1.00 80.06 226 THR A N 1
ATOM 1600 C CA . THR A 1 226 ? -23.432 11.925 18.924 1.00 80.06 226 THR A CA 1
ATOM 1601 C C . THR A 1 226 ? -24.765 11.271 18.564 1.00 80.06 226 THR A C 1
ATOM 1603 O O . THR A 1 226 ? -25.186 10.300 19.188 1.00 80.06 226 THR A O 1
ATOM 1606 N N . ALA A 1 227 ? -25.454 11.813 17.556 1.00 78.31 227 ALA A N 1
ATOM 1607 C CA . ALA A 1 227 ? -26.722 11.259 17.072 1.00 78.31 227 ALA A CA 1
ATOM 1608 C C . ALA A 1 227 ? -26.525 10.054 16.132 1.00 78.31 227 ALA A C 1
ATOM 1610 O O . ALA A 1 227 ? -27.445 9.262 15.941 1.00 78.31 227 ALA A O 1
ATOM 1611 N N . ALA A 1 228 ? -25.339 9.924 15.529 1.00 83.81 228 ALA A N 1
ATOM 1612 C CA . ALA A 1 228 ? -25.001 8.865 14.588 1.00 83.81 228 ALA A CA 1
ATOM 1613 C C . ALA A 1 228 ? -23.484 8.582 14.581 1.00 83.81 228 ALA A C 1
ATOM 1615 O O . ALA A 1 228 ? -22.701 9.483 14.897 1.00 83.81 228 ALA A O 1
ATOM 1616 N N . PRO A 1 229 ? -23.060 7.371 14.165 1.00 86.62 229 PRO A N 1
ATOM 1617 C CA . PRO A 1 229 ? -21.650 7.040 13.974 1.00 86.62 229 PRO A CA 1
ATOM 1618 C C . PRO A 1 229 ? -20.961 7.981 12.981 1.00 86.62 229 PRO A C 1
ATOM 1620 O O . PRO A 1 229 ? -21.506 8.289 11.914 1.00 86.62 229 PRO A O 1
ATOM 1623 N N . SER A 1 230 ? -19.734 8.390 13.305 1.00 89.62 230 SER A N 1
ATOM 1624 C CA . SER A 1 230 ? -18.919 9.230 12.423 1.00 89.62 230 SER A CA 1
ATOM 1625 C C . SER A 1 230 ? -18.530 8.498 11.130 1.00 89.62 230 SER A C 1
ATOM 1627 O O . SER A 1 230 ? -18.631 7.273 11.014 1.00 89.62 230 SER A O 1
ATOM 1629 N N . GLU A 1 231 ? -18.070 9.237 10.119 1.00 90.31 231 GLU A N 1
ATOM 1630 C CA . GLU A 1 231 ? -17.528 8.625 8.900 1.00 90.31 231 GLU A CA 1
ATOM 1631 C C . GLU A 1 231 ? -16.319 7.729 9.199 1.00 90.31 231 GLU A C 1
ATOM 1633 O O . GLU A 1 231 ? -16.282 6.590 8.733 1.00 90.31 231 GLU A O 1
ATOM 1638 N N . ALA A 1 232 ? -15.391 8.192 10.045 1.00 91.56 232 ALA A N 1
ATOM 1639 C CA . ALA A 1 232 ? -14.245 7.403 10.489 1.00 91.56 232 ALA A CA 1
ATOM 1640 C C . ALA A 1 232 ? -14.680 6.095 11.163 1.00 91.56 232 ALA A C 1
ATOM 1642 O O . ALA A 1 232 ? -14.164 5.032 10.823 1.00 91.56 232 ALA A O 1
ATOM 1643 N N . GLN A 1 233 ? -15.682 6.152 12.047 1.00 93.06 233 GLN A N 1
ATOM 1644 C CA . GLN A 1 233 ? -16.222 4.967 12.713 1.00 93.06 233 GLN A CA 1
ATOM 1645 C C . GLN A 1 233 ? -16.840 3.982 11.716 1.00 93.06 233 GLN A C 1
ATOM 1647 O O . GLN A 1 233 ? -16.539 2.793 11.763 1.00 93.06 233 GLN A O 1
ATOM 1652 N N . ARG A 1 234 ? -17.650 4.457 10.760 1.00 92.75 234 ARG A N 1
ATOM 1653 C CA . ARG A 1 234 ? -18.243 3.594 9.720 1.00 92.75 234 ARG A CA 1
ATOM 1654 C C . ARG A 1 234 ? -17.189 2.973 8.804 1.00 92.75 234 ARG A C 1
ATOM 1656 O O . ARG A 1 234 ? -17.312 1.805 8.438 1.00 92.75 234 ARG A O 1
ATOM 1663 N N . ARG A 1 235 ? -16.161 3.739 8.429 1.00 93.69 235 ARG A N 1
ATOM 1664 C CA . ARG A 1 235 ? -15.041 3.259 7.608 1.00 93.69 235 ARG A CA 1
ATOM 1665 C C . ARG A 1 235 ? -14.247 2.180 8.339 1.00 93.69 235 ARG A C 1
ATOM 1667 O O . ARG A 1 235 ? -13.970 1.142 7.750 1.00 93.69 235 ARG A O 1
ATOM 1674 N N . LEU A 1 236 ? -13.926 2.399 9.612 1.00 95.62 236 LEU A N 1
ATOM 1675 C CA . LEU A 1 236 ? -13.195 1.430 10.424 1.00 95.62 236 LEU A CA 1
ATOM 1676 C C . LEU A 1 236 ? -13.996 0.171 10.694 1.00 95.62 236 LEU A C 1
ATOM 1678 O O . LEU A 1 236 ? -13.456 -0.915 10.533 1.00 95.62 236 LEU A O 1
ATOM 1682 N N . LEU A 1 237 ? -15.278 0.303 11.033 1.00 94.75 237 LEU A N 1
ATOM 1683 C CA . LEU A 1 237 ? -16.138 -0.856 11.239 1.00 94.75 237 LEU A CA 1
ATOM 1684 C C . LEU A 1 237 ? -16.177 -1.730 9.981 1.00 94.75 237 LEU A C 1
ATOM 1686 O O . LEU A 1 237 ? -16.003 -2.935 10.074 1.00 94.75 237 LEU A O 1
ATOM 1690 N N . ARG A 1 238 ? -16.297 -1.125 8.792 1.00 94.31 238 ARG A N 1
ATOM 1691 C CA . ARG A 1 238 ? -16.240 -1.860 7.519 1.00 94.31 238 ARG A CA 1
ATOM 1692 C C . ARG A 1 238 ? -14.927 -2.622 7.334 1.00 94.31 238 ARG A C 1
ATOM 1694 O O . ARG A 1 238 ? -14.9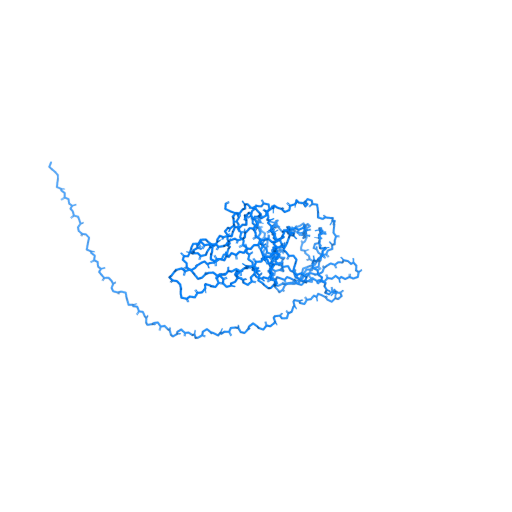63 -3.766 6.904 1.00 94.31 238 ARG A O 1
ATOM 1701 N N . VAL A 1 239 ? -13.791 -1.983 7.620 1.00 95.50 239 VAL A N 1
ATOM 1702 C CA . VAL A 1 239 ? -12.463 -2.603 7.475 1.00 95.50 239 VAL A CA 1
ATOM 1703 C C . VAL A 1 239 ? -12.286 -3.740 8.472 1.00 95.50 239 VAL A C 1
ATOM 1705 O O . VAL A 1 239 ? -11.885 -4.827 8.083 1.00 95.50 239 VAL A O 1
ATOM 1708 N N . LEU A 1 240 ? -12.606 -3.502 9.744 1.00 96.12 240 LEU A N 1
ATOM 1709 C CA . LEU A 1 240 ? -12.400 -4.455 10.832 1.00 96.12 240 LEU A CA 1
ATOM 1710 C C . LEU A 1 240 ? -13.365 -5.644 10.746 1.00 96.12 240 LEU A C 1
ATOM 1712 O O . LEU A 1 240 ? -12.970 -6.771 11.003 1.00 96.12 240 LEU A O 1
ATOM 1716 N N . SER A 1 241 ? -14.609 -5.438 10.315 1.00 95.31 241 SER A N 1
ATOM 1717 C CA . SER A 1 241 ? -15.560 -6.539 10.109 1.00 95.31 241 SER A CA 1
ATOM 1718 C C . SER A 1 241 ? -15.250 -7.414 8.886 1.00 95.31 241 SER A C 1
ATOM 1720 O O . SER A 1 241 ? -15.964 -8.385 8.655 1.00 95.31 241 SER A O 1
ATOM 1722 N N . ALA A 1 242 ? -14.237 -7.070 8.089 1.00 94.62 242 ALA A N 1
ATOM 1723 C CA . ALA A 1 242 ? -13.858 -7.784 6.872 1.00 94.62 242 ALA A CA 1
ATOM 1724 C C . ALA A 1 242 ? -12.542 -8.570 7.015 1.00 94.62 242 ALA A C 1
ATOM 1726 O O . ALA A 1 242 ? -11.941 -8.902 5.997 1.00 94.62 242 ALA A O 1
ATOM 1727 N N . ASP A 1 243 ? -12.100 -8.833 8.251 1.00 94.19 243 ASP A N 1
ATOM 1728 C CA . ASP A 1 243 ? -10.830 -9.497 8.574 1.00 94.19 243 ASP A CA 1
ATOM 1729 C C . ASP A 1 243 ? -9.648 -8.885 7.800 1.00 94.19 243 ASP A C 1
ATOM 1731 O O . ASP A 1 243 ? -9.113 -9.489 6.865 1.00 94.19 243 ASP A O 1
ATOM 1735 N N . PRO A 1 244 ? -9.263 -7.634 8.111 1.00 95.62 244 PRO A N 1
ATOM 1736 C CA . PRO A 1 244 ? -8.365 -6.881 7.256 1.00 95.62 244 PRO A CA 1
ATOM 1737 C C . PRO A 1 244 ? -6.968 -7.496 7.240 1.00 95.62 244 PRO A C 1
ATOM 1739 O O . PRO A 1 244 ? -6.414 -7.889 8.273 1.00 95.62 244 PRO A O 1
ATOM 1742 N N . ALA A 1 245 ? -6.353 -7.484 6.062 1.00 94.50 245 ALA A N 1
ATOM 1743 C CA . ALA A 1 245 ? -4.919 -7.660 5.957 1.00 94.50 245 ALA A CA 1
ATOM 1744 C C . ALA A 1 245 ? -4.218 -6.482 6.645 1.00 94.50 245 ALA A C 1
ATOM 1746 O O . ALA A 1 245 ? -4.709 -5.347 6.615 1.00 94.50 245 ALA A O 1
ATOM 1747 N N . TYR A 1 246 ? -3.074 -6.741 7.268 1.00 95.00 246 TYR A N 1
ATOM 1748 C CA . TYR A 1 246 ? -2.312 -5.711 7.956 1.00 95.00 246 TYR A CA 1
ATOM 1749 C C . TYR A 1 246 ? -0.813 -5.885 7.775 1.00 95.00 246 TYR A C 1
ATOM 1751 O O . TYR A 1 246 ? -0.299 -6.994 7.635 1.00 95.00 246 TYR A O 1
ATOM 1759 N N . VAL A 1 247 ? -0.108 -4.764 7.855 1.00 94.62 247 VAL A N 1
ATOM 1760 C CA . VAL A 1 247 ? 1.345 -4.729 7.928 1.00 94.62 247 VAL A CA 1
ATOM 1761 C C . VAL A 1 247 ? 1.786 -3.635 8.886 1.00 94.62 247 VAL A C 1
ATOM 1763 O O . VAL A 1 247 ? 1.228 -2.537 8.904 1.00 94.62 247 VAL A O 1
ATOM 1766 N N . VAL A 1 248 ? 2.799 -3.949 9.687 1.00 93.94 248 VAL A N 1
ATOM 1767 C CA . VAL A 1 248 ? 3.479 -2.987 10.550 1.00 93.94 248 VAL A CA 1
ATOM 1768 C C . VAL A 1 248 ? 4.873 -2.756 9.985 1.00 93.94 248 VAL A C 1
ATOM 1770 O O . VAL A 1 248 ? 5.594 -3.703 9.674 1.00 93.94 248 VAL A O 1
ATOM 1773 N N . GLY A 1 249 ? 5.238 -1.492 9.823 1.00 91.69 249 GLY A N 1
ATOM 1774 C CA . GLY A 1 249 ? 6.538 -1.067 9.333 1.00 91.69 249 GLY A CA 1
ATOM 1775 C C . GLY A 1 249 ? 7.593 -0.981 10.434 1.00 91.69 249 GLY A C 1
ATOM 1776 O O . GLY A 1 249 ? 7.254 -0.834 11.614 1.00 91.69 249 GLY A O 1
ATOM 1777 N N . PRO A 1 250 ? 8.886 -0.986 10.063 1.00 88.00 250 PRO A N 1
ATOM 1778 C CA . PRO A 1 250 ? 9.990 -0.838 11.015 1.00 88.00 250 PRO A CA 1
ATOM 1779 C C . PRO A 1 250 ? 9.941 0.501 11.769 1.00 88.00 250 PRO A C 1
ATOM 1781 O O . PRO A 1 250 ? 10.307 0.563 12.938 1.00 88.00 250 PRO A O 1
ATOM 1784 N N . ASN A 1 251 ? 9.397 1.548 11.142 1.00 89.00 251 ASN A N 1
ATOM 1785 C CA . ASN A 1 251 ? 9.233 2.879 11.736 1.00 89.00 251 ASN A CA 1
ATOM 1786 C C . ASN A 1 251 ? 7.951 3.018 12.581 1.00 89.00 251 ASN A C 1
ATOM 1788 O O . ASN A 1 251 ? 7.578 4.117 12.983 1.00 89.00 251 ASN A O 1
ATOM 1792 N N . GLY A 1 252 ? 7.247 1.910 12.839 1.00 92.12 252 GLY A N 1
ATOM 1793 C CA . GLY A 1 252 ? 5.987 1.905 13.579 1.00 92.12 252 GLY A CA 1
ATOM 1794 C C . GLY A 1 252 ? 4.775 2.377 12.781 1.00 92.12 252 GLY A C 1
ATOM 1795 O O . GLY A 1 252 ? 3.715 2.565 13.368 1.00 92.12 252 GLY A O 1
ATOM 1796 N N . ASP A 1 253 ? 4.895 2.549 11.468 1.00 95.19 253 ASP A N 1
ATOM 1797 C CA . ASP A 1 253 ? 3.738 2.771 10.604 1.00 95.19 253 ASP A CA 1
ATOM 1798 C C . ASP A 1 253 ? 2.862 1.504 10.555 1.00 95.19 253 ASP A C 1
ATOM 1800 O O . ASP A 1 253 ? 3.360 0.382 10.641 1.00 95.19 253 ASP A O 1
ATOM 1804 N N . LEU A 1 254 ? 1.552 1.679 10.429 1.00 96.50 254 LEU A N 1
ATOM 1805 C CA . LEU A 1 254 ? 0.558 0.620 10.288 1.00 96.50 254 LEU A CA 1
ATOM 1806 C C . LEU A 1 254 ? -0.204 0.853 8.991 1.00 96.50 254 LEU A C 1
ATOM 1808 O O . LEU A 1 254 ? -0.630 1.972 8.708 1.00 96.50 254 LEU A O 1
ATOM 1812 N N . LEU A 1 255 ? -0.435 -0.216 8.245 1.00 96.81 255 LEU A N 1
ATOM 1813 C CA . LEU A 1 255 ? -1.352 -0.225 7.121 1.00 96.81 255 LEU A CA 1
ATOM 1814 C C . LEU A 1 255 ? -2.338 -1.378 7.306 1.00 96.81 255 LEU A C 1
ATOM 1816 O O . LEU A 1 255 ? -1.939 -2.498 7.610 1.00 96.81 255 LEU A O 1
ATOM 1820 N N . LEU A 1 256 ? -3.621 -1.079 7.139 1.00 96.50 256 LEU A N 1
ATOM 1821 C CA . LEU A 1 256 ? -4.742 -2.012 7.152 1.00 96.50 256 LEU A CA 1
ATOM 1822 C C . LEU A 1 256 ? -5.436 -1.946 5.795 1.00 96.50 256 LEU A C 1
ATOM 1824 O O . LEU A 1 256 ? -5.679 -0.848 5.285 1.00 96.50 256 LEU A O 1
ATOM 1828 N N . ALA A 1 257 ? -5.797 -3.093 5.230 1.00 95.19 257 ALA A N 1
ATOM 1829 C CA . ALA A 1 257 ? -6.505 -3.163 3.961 1.00 95.19 257 ALA A CA 1
ATOM 1830 C C . ALA A 1 257 ? -7.589 -4.246 3.976 1.00 95.19 257 ALA A C 1
ATOM 1832 O O . ALA A 1 257 ? -7.335 -5.398 4.319 1.00 95.19 257 ALA A O 1
ATOM 1833 N N . ALA A 1 258 ? -8.792 -3.871 3.544 1.00 93.56 258 ALA A N 1
ATOM 1834 C CA . ALA A 1 258 ? -9.898 -4.783 3.279 1.00 93.56 258 ALA A CA 1
ATOM 1835 C C . ALA A 1 258 ? -10.617 -4.346 1.994 1.00 93.56 258 ALA A C 1
ATOM 1837 O O . ALA A 1 258 ? -11.289 -3.307 1.957 1.00 93.56 258 ALA A O 1
ATOM 1838 N N . GLY A 1 259 ? -10.443 -5.125 0.922 1.00 88.56 259 GLY A N 1
ATOM 1839 C CA . GLY A 1 259 ? -10.939 -4.792 -0.416 1.00 88.56 259 GLY A CA 1
ATOM 1840 C C . GLY A 1 259 ? -10.439 -3.425 -0.898 1.00 88.56 259 GLY A C 1
ATOM 1841 O O . GLY A 1 259 ? -9.236 -3.183 -1.021 1.00 88.56 259 GLY A O 1
ATOM 1842 N N . GLU A 1 260 ? -11.374 -2.511 -1.154 1.00 86.56 260 GLU A N 1
ATOM 1843 C CA . GLU A 1 260 ? -11.077 -1.137 -1.582 1.00 86.56 260 GLU A CA 1
ATOM 1844 C C . GLU A 1 260 ? -10.677 -0.201 -0.432 1.00 86.56 260 GLU A C 1
ATOM 1846 O O . GLU A 1 260 ? -10.121 0.875 -0.650 1.00 86.56 260 GLU A O 1
ATOM 1851 N N . THR A 1 261 ? -10.945 -0.593 0.816 1.00 91.44 261 THR A N 1
ATOM 1852 C CA . THR A 1 261 ? -10.751 0.301 1.958 1.00 91.44 261 THR A CA 1
ATOM 1853 C C . THR A 1 261 ? -9.376 0.101 2.574 1.00 91.44 261 THR A C 1
ATOM 1855 O O . THR A 1 261 ? -9.036 -0.987 3.031 1.00 91.44 261 THR A O 1
ATOM 1858 N N . VAL A 1 262 ? -8.613 1.189 2.628 1.00 93.19 262 VAL A N 1
ATOM 1859 C CA . VAL A 1 262 ? -7.275 1.239 3.222 1.00 93.19 262 VAL A CA 1
ATOM 1860 C C . VAL A 1 262 ? -7.285 2.203 4.402 1.00 93.19 262 VAL A C 1
ATOM 1862 O O . VAL A 1 262 ? -7.894 3.272 4.317 1.00 93.19 262 VAL A O 1
ATOM 1865 N N . VAL A 1 263 ? -6.635 1.844 5.504 1.00 96.56 263 VAL A N 1
ATOM 1866 C CA . VAL A 1 263 ? -6.440 2.716 6.668 1.00 96.56 263 VAL A CA 1
ATOM 1867 C C . VAL A 1 263 ? -4.975 2.674 7.069 1.00 96.56 263 VAL A C 1
ATOM 1869 O O . VAL A 1 263 ? -4.410 1.603 7.251 1.00 96.56 263 VAL A O 1
ATOM 1872 N N . ALA A 1 264 ? -4.371 3.847 7.211 1.00 97.00 264 ALA A N 1
ATOM 1873 C CA . ALA A 1 264 ? -3.004 3.995 7.683 1.00 97.00 264 ALA A CA 1
ATOM 1874 C C . ALA A 1 264 ? -2.986 4.481 9.135 1.00 97.00 264 ALA A C 1
ATOM 1876 O O . ALA A 1 264 ? -3.936 5.114 9.599 1.00 97.00 264 ALA A O 1
ATOM 1877 N N . GLY A 1 265 ? -1.893 4.224 9.838 1.00 96.88 265 GLY A N 1
ATOM 1878 C CA . GLY A 1 265 ? -1.644 4.738 11.175 1.00 96.88 265 GLY A CA 1
ATOM 1879 C C . GLY A 1 265 ? -0.162 4.752 11.517 1.00 96.88 265 GLY A C 1
ATOM 1880 O O . GLY A 1 265 ? 0.672 4.306 10.733 1.00 96.88 265 GLY A O 1
ATOM 1881 N N . ARG A 1 266 ? 0.166 5.265 12.699 1.00 96.50 266 ARG A N 1
ATOM 1882 C CA . ARG A 1 266 ? 1.529 5.296 13.233 1.00 96.50 266 ARG A CA 1
ATOM 1883 C C . ARG A 1 266 ? 1.523 5.023 14.727 1.00 96.50 266 ARG A C 1
ATOM 1885 O O . ARG A 1 266 ? 0.640 5.502 15.433 1.00 96.50 266 ARG A O 1
ATOM 1892 N N . ALA A 1 267 ? 2.502 4.259 15.191 1.00 94.69 267 ALA A N 1
ATOM 1893 C CA . ALA A 1 267 ? 2.672 3.933 16.595 1.00 94.69 267 ALA A CA 1
ATOM 1894 C C . ALA A 1 267 ? 2.828 5.197 17.457 1.00 94.69 267 ALA A C 1
ATOM 1896 O O . ALA A 1 267 ? 3.418 6.187 17.013 1.00 94.69 267 ALA A O 1
ATOM 1897 N N . ARG A 1 268 ? 2.271 5.146 18.667 1.00 89.50 268 ARG A N 1
ATOM 1898 C CA . ARG A 1 268 ? 2.387 6.175 19.706 1.00 89.50 268 ARG A CA 1
ATOM 1899 C C . ARG A 1 268 ? 3.518 5.874 20.682 1.00 89.50 268 ARG A C 1
ATOM 1901 O O . ARG A 1 268 ? 3.814 4.676 20.889 1.00 89.50 268 ARG A O 1
#

Secondary structure (DSSP, 8-state):
--------PPP-------PPPPP-----------PPPPPPPTTPEE--STT--EEEEEEEETTBPPPGGG-S-EEEE-SSEEEEESSSEEEEEEEEETTEEEEEEEEE------TTSHHHHHHHHHHS--EEEE-TTS-EEEEETTEEEEEEEEE-----PPPPPSTTEEEEES---TTSPPEEEEEETTEEEEESSSTTSEEEEEEEESSBEEEEEEEE-PPTT-SS--HHHHHHHHHHTT--EEEE-TTSEEEEEETTEEEEEEE-

Radius of gyration: 24.94 Å; chains: 1; bounding box: 48×83×63 Å

pLDDT: mean 86.79, std 15.42, range [32.03, 98.38]

Sequence (268 aa):
MLPLAVLLSACGDRAEDTPPAAPVAAATTATTGDAAAPALPAGFARGTFAGIEGRFRLVSLDDAAPPDDFGESSVRFTQTTLSWDGCNHHEGLYIATGDSLAVLRGPSTLVNCPPDGPDNALSAILTARPAIGRDGDGRIAIAGGGHRAILVPDGPARDSFPAPAIEGREFALMLSSPDGSPVLLRVAEGRLSVDIGCPDAISGRVDGQAGTLVLRDVESRACPGTAAPSEAQRRLLRVLSADPAYVVGPNGDLLLAAGETVVAGRAR